Protein 4E2A (pdb70)

InterPro domains:
  IPR000182 GNAT domain [PF00583] (42-148)
  IPR000182 GNAT domain [PS51186] (4-173)
  IPR016181 Acyl-CoA N-acyltransferase [SSF55729] (1-166)
  IPR050276 MshD Mycothiol Acetyltransferase [PTHR43617] (4-153)

CATH classification: 3.40.630.30

Radius of gyration: 22.89 Å; Cα contacts (8 Å, |Δi|>4): 586; chains: 2; bounding box: 43×43×75 Å

Organism: Streptococcus mutans serotype c (strain ATCC 700610 / UA159) (NCBI:txid210007)

Sequence (341 aa):
QVEIRKVNQDELSLLQKIAIQTFRETFAFDNTAEQLQNFFDEAYTLSVLKLELDDKESETYFILMSGKAAGFLKVNWGSSQTEQVLEDAFEIQRLYILKAYQGLGLGKQLFEFALERAQISGLSWVWLGVWEKNVKAQLLYAKYGFEQFSKHSFFVGNKVDTDWLLKKSLSQVEIRKVNQDELSLLQKIAIQTFRETFAFDNTAEQLQNFFDEAYTLSVLKLELDDKESETYFILMSGKAAGFLKVNWGSSQTEQVLEDAFEIQRLYILKAYQGLGLGKQLFEFALERAQISGLSWVWLGVWEKNVKAQLLYAKYGFEQFSKHSFFVGNKVDTDWLLKKSL

Secondary structure (DSSP, 8-state):
-EEEEEPPGGGHHHHHHHHHHHHHHHHTTTS-HHHHHHHHHHHSSHHHHHHHHH-TTEEEEEEEETTEEEEEEEEEEGGGSSS--SSSEEEEEEEEE-GGGTTSSHHHHHHHHHHHHHHHHT-SEEEEEEETT-HHHHHHHHHTT-EEEEEEEEEETTEEEEEEEEEEE-/--EEEEEPPGGGHHHHHHHHHHHHHHHHTTTS-HHHHHHHHHHHSSHHHHHHHHH-TTEEEEEEEETTEEEEEEEEEEGGGSSS--SSSEEEEEEEEE-GGGTTSSHHHHHHHHHHHHHHHHT-SEEEEEEETT-HHHHHHHHHTT-EEEEEEEEEETTEEEEEEEEEEE-

Structure (mmCIF, N/CA/C/O backbone):
data_4E2A
#
_entry.id   4E2A
#
_cell.length_a   75.700
_cell.length_b   75.700
_cell.length_c   80.900
_cell.angle_alpha   90.00
_cell.angle_beta   90.00
_cell.angle_gamma   90.00
#
_symmetry.space_group_name_H-M   'P 41'
#
loop_
_entity.id
_entity.type
_entity.pdbx_description
1 polymer 'Putative acetyltransferase'
2 water water
#
loop_
_atom_site.group_PDB
_atom_site.id
_atom_site.type_symbol
_atom_site.label_atom_id
_atom_site.label_alt_id
_atom_site.label_comp_id
_atom_site.label_asym_id
_atom_site.label_entity_id
_atom_site.label_seq_id
_atom_site.pdbx_PDB_ins_code
_atom_site.Cartn_x
_atom_site.Cartn_y
_atom_site.Cartn_z
_atom_site.occupancy
_atom_site.B_iso_or_equiv
_atom_site.auth_seq_id
_atom_site.auth_comp_id
_atom_site.auth_asym_id
_atom_site.auth_atom_id
_atom_site.pdbx_PDB_model_num
ATOM 1 N N . GLN A 1 37 ? 45.465 23.940 21.127 1.00 53.37 3 GLN A N 1
ATOM 2 C CA . GLN A 1 37 ? 44.631 24.787 20.283 1.00 48.83 3 GLN A CA 1
ATOM 3 C C . GLN A 1 37 ? 44.417 24.177 18.893 1.00 48.18 3 GLN A C 1
ATOM 4 O O . GLN A 1 37 ? 43.725 24.750 18.043 1.00 39.02 3 GLN A O 1
ATOM 10 N N . VAL A 1 38 ? 45.009 23.008 18.677 1.00 37.34 4 VAL A N 1
ATOM 11 C CA . VAL A 1 38 ? 45.063 22.415 17.353 1.00 34.99 4 VAL A CA 1
ATOM 12 C C . VAL A 1 38 ? 44.098 21.248 17.196 1.00 37.68 4 VAL A C 1
ATOM 13 O O . VAL A 1 38 ? 44.001 20.388 18.066 1.00 34.87 4 VAL A O 1
ATOM 17 N N . GLU A 1 39 ? 43.374 21.233 16.084 1.00 33.50 5 GLU A N 1
ATOM 18 C CA . GLU A 1 39 ? 42.460 20.140 15.780 1.00 29.76 5 GLU A CA 1
ATOM 19 C C . GLU A 1 39 ? 42.668 19.654 14.350 1.00 29.61 5 GLU A C 1
ATOM 20 O O . GLU A 1 39 ? 42.981 20.443 13.462 1.00 29.30 5 GLU A O 1
ATOM 26 N N . ILE A 1 40 ? 42.507 18.357 14.138 1.00 23.69 6 ILE A N 1
ATOM 27 C CA . ILE A 1 40 ? 42.553 17.780 12.797 1.00 30.41 6 ILE A CA 1
ATOM 28 C C . ILE A 1 40 ? 41.282 16.986 12.606 1.00 26.40 6 ILE A C 1
ATOM 29 O O . ILE A 1 40 ? 40.979 16.114 13.410 1.00 27.08 6 ILE A O 1
ATOM 34 N N . ARG A 1 41 ? 40.543 17.283 11.540 1.00 27.39 7 ARG A N 1
ATOM 35 C CA . ARG A 1 41 ? 39.280 16.604 11.264 1.00 29.08 7 ARG A CA 1
ATOM 36 C C . ARG A 1 41 ? 38.906 16.719 9.783 1.00 27.31 7 ARG A C 1
ATOM 37 O O . ARG A 1 41 ? 39.444 17.556 9.056 1.00 26.56 7 ARG A O 1
ATOM 45 N N . LYS A 1 42 ? 37.953 15.902 9.356 1.00 19.43 8 LYS A N 1
ATOM 46 C CA . LYS A 1 42 ? 37.506 15.924 7.979 1.00 34.18 8 LYS A CA 1
ATOM 47 C C . LYS A 1 42 ? 36.857 17.265 7.668 1.00 27.16 8 LYS A C 1
ATOM 48 O O . LYS A 1 42 ? 36.296 17.908 8.549 1.00 28.31 8 LYS A O 1
ATOM 54 N N . VAL A 1 43 ? 36.959 17.674 6.409 1.00 24.05 9 VAL A N 1
ATOM 55 C CA . VAL A 1 43 ? 36.269 18.855 5.919 1.00 28.08 9 VAL A CA 1
ATOM 56 C C . VAL A 1 43 ? 34.773 18.592 5.952 1.00 31.07 9 VAL A C 1
ATOM 57 O O . VAL A 1 43 ? 34.302 17.558 5.488 1.00 26.78 9 VAL A O 1
ATOM 61 N N . ASN A 1 44 ? 34.031 19.529 6.518 1.00 36.05 10 ASN A N 1
ATOM 62 C CA . ASN A 1 44 ? 32.581 19.435 6.549 1.00 30.26 10 ASN A CA 1
ATOM 63 C C . ASN A 1 44 ? 31.992 19.681 5.164 1.00 34.90 10 ASN A C 1
ATOM 64 O O . ASN A 1 44 ? 32.574 20.421 4.347 1.00 27.21 10 ASN A O 1
ATOM 69 N N . GLN A 1 45 ? 30.830 19.084 4.903 1.00 32.95 11 GLN A N 1
ATOM 70 C CA . GLN A 1 45 ? 30.096 19.342 3.664 1.00 36.36 11 GLN A CA 1
ATOM 71 C C . GLN A 1 45 ? 29.883 20.844 3.445 1.00 42.46 11 GLN A C 1
ATOM 72 O O . GLN A 1 45 ? 30.016 21.338 2.327 1.00 42.76 11 GLN A O 1
ATOM 78 N N . ASP A 1 46 ? 29.580 21.571 4.516 1.00 33.59 12 ASP A N 1
ATOM 79 C CA . ASP A 1 46 ? 29.344 23.007 4.412 1.00 35.59 12 ASP A CA 1
ATOM 80 C C . ASP A 1 46 ? 30.621 23.875 4.408 1.00 33.11 12 ASP A C 1
ATOM 81 O O . ASP A 1 46 ? 30.551 25.109 4.511 1.00 34.79 12 ASP A O 1
ATOM 86 N N . GLU A 1 47 ? 31.781 23.242 4.274 1.00 27.96 13 GLU A N 1
ATOM 87 C CA . GLU A 1 47 ? 33.049 23.975 4.208 1.00 30.12 13 GLU A CA 1
ATOM 88 C C . GLU A 1 47 ? 33.701 23.896 2.817 1.00 23.16 13 GLU A C 1
ATOM 89 O O . GLU A 1 47 ? 34.883 24.219 2.644 1.00 21.32 13 GLU A O 1
ATOM 95 N N . LEU A 1 48 ? 32.931 23.461 1.827 1.00 21.95 14 LEU A N 1
ATOM 96 C CA . LEU A 1 48 ? 33.442 23.377 0.457 1.00 30.18 14 LEU A CA 1
ATOM 97 C C . LEU A 1 48 ? 34.102 24.684 -0.032 1.00 28.16 14 LEU A C 1
ATOM 98 O O . LEU A 1 48 ? 35.177 24.661 -0.635 1.00 24.38 14 LEU A O 1
ATOM 103 N N . SER A 1 49 ? 33.466 25.829 0.213 1.00 25.91 15 SER A N 1
ATOM 104 C CA . SER A 1 49 ? 34.027 27.104 -0.249 1.00 21.31 15 SER A CA 1
ATOM 105 C C . SER A 1 49 ? 35.297 27.458 0.501 1.00 24.49 15 SER A C 1
ATOM 106 O O . SER A 1 49 ? 36.255 27.995 -0.074 1.00 23.11 15 SER A O 1
ATOM 109 N N . LEU A 1 50 ? 35.286 27.171 1.798 1.00 24.66 16 LEU A N 1
ATOM 110 C CA . LEU A 1 50 ? 36.464 27.342 2.633 1.00 30.67 16 LEU A CA 1
ATOM 111 C C . LEU A 1 50 ? 37.642 26.487 2.083 1.00 18.26 16 LEU A C 1
ATOM 112 O O . LEU A 1 50 ? 38.750 26.989 1.841 1.00 25.02 16 LEU A O 1
ATOM 117 N N . LEU A 1 51 ? 37.386 25.210 1.841 1.00 24.60 17 LEU A N 1
ATOM 118 C CA . LEU A 1 51 ? 38.387 24.357 1.191 1.00 24.92 17 LEU A CA 1
ATOM 119 C C . LEU A 1 51 ? 38.940 24.942 -0.122 1.00 24.83 17 LEU A C 1
ATOM 120 O O . LEU A 1 51 ? 40.153 24.953 -0.347 1.00 19.30 17 LEU A O 1
ATOM 125 N N . GLN A 1 52 ? 38.060 25.429 -0.991 1.00 22.02 18 GLN A N 1
ATOM 126 C CA . GLN A 1 52 ? 38.524 25.999 -2.261 1.00 26.42 18 GLN A CA 1
ATOM 127 C C . GLN A 1 52 ? 39.478 27.147 -1.958 1.00 20.69 18 GLN A C 1
ATOM 128 O O . GLN A 1 52 ? 40.553 27.270 -2.557 1.00 25.93 18 GLN A O 1
ATOM 134 N N . LYS A 1 53 ? 39.092 27.978 -0.992 1.00 24.81 19 LYS A N 1
ATOM 135 C CA . LYS A 1 53 ? 39.865 29.169 -0.650 1.00 27.82 19 LYS A CA 1
ATOM 136 C C . LYS A 1 53 ? 41.290 28.831 -0.187 1.00 20.24 19 LYS A C 1
ATOM 137 O O . LYS A 1 53 ? 42.275 29.405 -0.675 1.00 20.76 19 LYS A O 1
ATOM 143 N N . ILE A 1 54 ? 41.397 27.889 0.741 1.00 23.52 20 ILE A N 1
ATOM 144 C CA . ILE A 1 54 ? 42.692 27.557 1.282 1.00 25.49 20 ILE A CA 1
ATOM 145 C C . ILE A 1 54 ? 43.509 26.804 0.233 1.00 24.64 20 ILE A C 1
ATOM 146 O O . ILE A 1 54 ? 44.697 27.054 0.097 1.00 22.20 20 ILE A O 1
ATOM 151 N N . ALA A 1 55 ? 42.873 25.910 -0.523 1.00 20.98 21 ALA A N 1
ATOM 152 C CA . ALA A 1 55 ? 43.570 25.234 -1.609 1.00 20.24 21 ALA A CA 1
ATOM 153 C C . ALA A 1 55 ? 44.147 26.260 -2.596 1.00 22.50 21 ALA A C 1
ATOM 154 O O . ALA A 1 55 ? 45.304 26.153 -3.007 1.00 19.86 21 ALA A O 1
ATOM 156 N N . ILE A 1 56 ? 43.366 27.275 -2.958 1.00 20.78 22 ILE A N 1
ATOM 157 C CA . ILE A 1 56 ? 43.886 28.260 -3.906 1.00 22.24 22 ILE A CA 1
ATOM 158 C C . ILE A 1 56 ? 44.997 29.093 -3.268 1.00 21.97 22 ILE A C 1
ATOM 159 O O . ILE A 1 56 ? 46.056 29.315 -3.861 1.00 18.88 22 ILE A O 1
ATOM 164 N N . GLN A 1 57 ? 44.775 29.531 -2.039 1.00 24.56 23 GLN A N 1
ATOM 165 C CA . GLN A 1 57 ? 45.761 30.383 -1.424 1.00 20.07 23 GLN A CA 1
ATOM 166 C C . GLN A 1 57 ? 47.122 29.696 -1.245 1.00 23.20 23 GLN A C 1
ATOM 167 O O . GLN A 1 57 ? 48.163 30.328 -1.485 1.00 18.69 23 GLN A O 1
ATOM 173 N N . THR A 1 58 ? 47.115 28.427 -0.826 1.00 19.73 24 THR A N 1
ATOM 174 C CA . THR A 1 58 ? 48.361 27.683 -0.627 1.00 21.34 24 THR A CA 1
ATOM 175 C C . THR A 1 58 ? 49.081 27.425 -1.958 1.00 20.92 24 THR A C 1
ATOM 176 O O . THR A 1 58 ? 50.308 27.403 -2.014 1.00 21.26 24 THR A O 1
ATOM 180 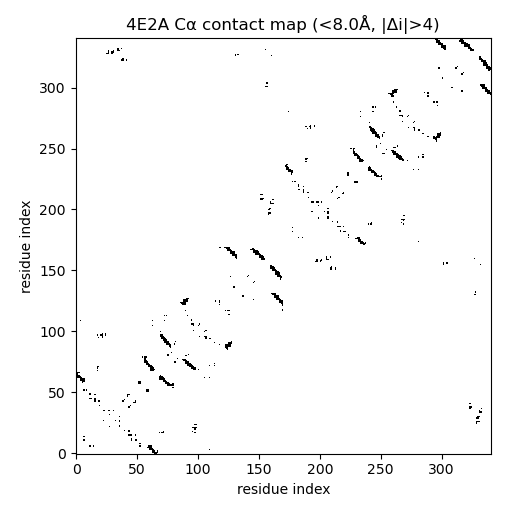N N . PHE A 1 59 ? 48.309 27.242 -3.028 1.00 18.92 25 PHE A N 1
ATOM 181 C CA . PHE A 1 59 ? 48.914 26.961 -4.321 1.00 27.58 25 PHE A CA 1
ATOM 182 C C . PHE A 1 59 ? 49.618 28.228 -4.816 1.00 19.79 25 PHE A C 1
ATOM 183 O O . PHE A 1 59 ? 50.742 28.180 -5.293 1.00 22.24 25 PHE A O 1
ATOM 191 N N . ARG A 1 60 ? 48.939 29.353 -4.643 1.00 24.55 26 ARG A N 1
ATOM 192 C CA . ARG A 1 60 ? 49.452 30.678 -4.967 1.00 27.29 26 ARG A CA 1
ATOM 193 C C . ARG A 1 60 ? 50.733 30.965 -4.168 1.00 34.10 26 ARG A C 1
ATOM 194 O O . ARG A 1 60 ? 51.763 31.359 -4.728 1.00 23.80 26 ARG A O 1
ATOM 202 N N . GLU A 1 61 ? 50.670 30.766 -2.855 1.00 25.48 27 GLU A N 1
ATOM 203 C CA . GLU A 1 61 ? 51.860 30.929 -2.008 1.00 28.22 27 GLU A CA 1
ATOM 204 C C . GLU A 1 61 ? 53.043 30.057 -2.435 1.00 35.00 27 GLU A C 1
ATOM 205 O O . GLU A 1 61 ? 54.201 30.487 -2.366 1.00 29.40 27 GLU A O 1
ATOM 211 N N . THR A 1 62 ? 52.755 28.833 -2.870 1.00 22.50 28 THR A N 1
ATOM 212 C CA . THR A 1 62 ? 53.819 27.880 -3.195 1.00 20.99 28 THR A CA 1
ATOM 213 C C . THR A 1 62 ? 54.408 28.149 -4.577 1.00 27.63 28 THR A C 1
ATOM 214 O O . THR A 1 62 ? 55.600 27.976 -4.794 1.00 23.43 28 THR A O 1
ATOM 218 N N . PHE A 1 63 ? 53.571 28.599 -5.504 1.00 23.08 29 PHE A N 1
ATOM 219 C CA . PHE A 1 63 ? 53.978 28.642 -6.905 1.00 33.91 29 PHE A CA 1
ATOM 220 C C . PHE A 1 63 ? 54.038 30.027 -7.568 1.00 34.03 29 PHE A C 1
ATOM 221 O O . PHE A 1 63 ? 54.576 30.149 -8.659 1.00 32.02 29 PHE A O 1
ATOM 229 N N . ALA A 1 64 ? 53.508 31.063 -6.917 1.00 34.70 30 ALA A N 1
ATOM 230 C CA . ALA A 1 64 ? 53.305 32.351 -7.591 1.00 31.32 30 ALA A CA 1
ATOM 231 C C . ALA A 1 64 ? 54.586 33.116 -7.931 1.00 40.52 30 ALA A C 1
ATOM 232 O O . ALA A 1 64 ? 54.604 33.914 -8.876 1.00 44.32 30 ALA A O 1
ATOM 234 N N . PHE A 1 65 ? 55.650 32.883 -7.170 1.00 30.80 31 PHE A N 1
ATOM 235 C CA . PHE A 1 65 ? 56.889 33.625 -7.379 1.00 41.34 31 PHE A CA 1
ATOM 236 C C . PHE A 1 65 ? 57.656 33.147 -8.601 1.00 44.86 31 PHE A C 1
ATOM 237 O O . PHE A 1 65 ? 58.470 33.891 -9.152 1.00 46.27 31 PHE A O 1
ATOM 245 N N . ASP A 1 66 ? 57.380 31.921 -9.038 1.00 33.08 32 ASP A N 1
ATOM 246 C CA . ASP A 1 66 ? 58.123 31.332 -10.151 1.00 36.76 32 ASP A CA 1
ATOM 247 C C . ASP A 1 66 ? 57.244 31.091 -11.394 1.00 31.31 32 ASP A C 1
ATOM 248 O O . ASP A 1 66 ? 57.706 30.551 -12.403 1.00 37.55 32 ASP A O 1
ATOM 253 N N . ASN A 1 67 ? 55.983 31.496 -11.323 1.00 28.33 33 ASN A N 1
ATOM 254 C CA . ASN A 1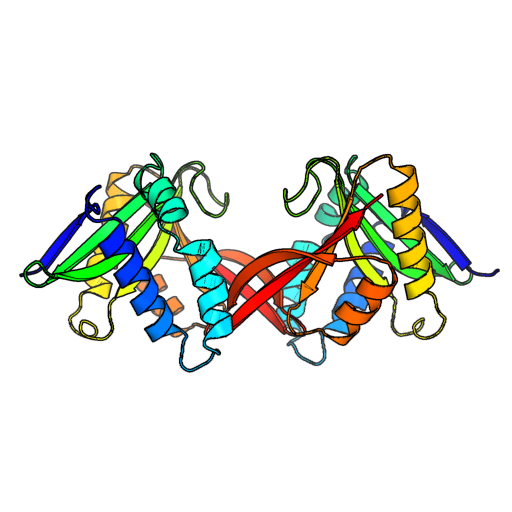 67 ? 55.056 31.307 -12.433 1.00 31.83 33 ASN A CA 1
ATOM 255 C C . ASN A 1 67 ? 54.186 32.551 -12.574 1.00 30.67 33 ASN A C 1
ATOM 256 O O . ASN A 1 67 ? 54.105 33.342 -11.646 1.00 32.63 33 ASN A O 1
ATOM 261 N N . THR A 1 68 ? 53.541 32.725 -13.730 1.00 30.11 34 THR A N 1
ATOM 262 C CA . THR A 1 68 ? 52.681 33.885 -13.963 1.00 32.77 34 THR A CA 1
ATOM 263 C C . THR A 1 68 ? 51.294 33.626 -13.394 1.00 36.84 34 THR A C 1
ATOM 264 O O . THR A 1 68 ? 50.942 32.485 -13.094 1.00 25.17 34 THR A O 1
ATOM 268 N N . ALA A 1 69 ? 50.501 34.682 -13.260 1.00 36.61 35 ALA A N 1
ATOM 269 C CA . ALA A 1 69 ? 49.179 34.554 -12.656 1.00 35.91 35 ALA A CA 1
ATOM 270 C C . ALA A 1 69 ? 48.286 33.682 -13.523 1.00 36.34 35 ALA A C 1
ATOM 271 O O . ALA A 1 69 ? 47.467 32.914 -13.016 1.00 28.81 35 ALA A O 1
ATOM 273 N N . GLU A 1 70 ? 48.458 33.811 -14.838 1.00 30.43 36 GLU A N 1
ATOM 274 C CA . GLU A 1 70 ? 47.678 33.056 -15.809 1.00 33.78 36 GLU A CA 1
ATOM 275 C C . GLU A 1 70 ? 47.979 31.565 -15.708 1.00 33.74 36 GLU A C 1
ATOM 276 O O . GLU A 1 70 ? 47.062 30.759 -15.763 1.00 27.45 36 GLU A O 1
ATOM 282 N N . GLN A 1 71 ? 49.258 31.200 -15.573 1.00 25.60 37 GLN A N 1
ATOM 283 C CA . GLN A 1 71 ? 49.635 29.793 -15.404 1.00 27.09 37 GLN A CA 1
ATOM 284 C C . GLN A 1 71 ? 48.995 29.200 -14.149 1.00 35.74 37 GLN A C 1
ATOM 285 O O . GLN A 1 71 ? 48.526 28.069 -14.161 1.00 31.83 37 GLN A O 1
ATOM 291 N N . LEU A 1 72 ? 49.010 29.950 -13.051 1.00 28.19 38 LEU A N 1
ATOM 292 C CA . LEU A 1 72 ? 48.393 29.448 -11.839 1.00 30.96 38 LEU A CA 1
ATOM 293 C C . LEU A 1 72 ? 46.888 29.300 -12.045 1.00 36.67 38 LEU A C 1
ATOM 294 O O . LEU A 1 72 ? 46.306 28.273 -11.668 1.00 33.83 38 LEU A O 1
ATOM 299 N N . GLN A 1 73 ? 46.266 30.319 -12.648 1.00 33.78 39 GLN A N 1
ATOM 300 C CA . GLN A 1 73 ? 44.821 30.303 -12.897 1.00 31.53 39 GLN A CA 1
ATOM 301 C C . GLN A 1 73 ? 44.384 29.094 -13.738 1.00 32.40 39 GLN A C 1
ATOM 302 O O . GLN A 1 73 ? 43.340 28.488 -13.468 1.00 34.73 39 GLN A O 1
ATOM 308 N N . ASN A 1 74 ? 45.176 28.734 -14.746 1.00 28.59 40 ASN A N 1
ATOM 309 C CA . ASN A 1 74 ? 44.924 27.499 -15.489 1.00 31.80 40 ASN A CA 1
ATOM 310 C C . ASN A 1 74 ? 44.744 26.299 -14.565 1.00 36.74 40 ASN A C 1
ATOM 311 O O . ASN A 1 74 ? 43.862 25.471 -14.776 1.00 34.67 40 ASN A O 1
ATOM 316 N N . PHE A 1 75 ? 45.595 26.186 -13.550 1.00 33.99 41 PHE A N 1
ATOM 317 C CA . PHE A 1 75 ? 45.487 25.072 -12.609 1.00 28.33 41 PHE A CA 1
ATOM 318 C C . PHE A 1 75 ? 44.239 25.192 -11.734 1.00 30.37 41 PHE A C 1
ATOM 319 O O . PHE A 1 75 ? 43.496 24.210 -11.579 1.00 31.97 41 PHE A O 1
ATOM 327 N N . PHE A 1 76 ? 43.994 26.377 -11.174 1.00 29.84 42 PHE A N 1
ATOM 328 C CA . PHE A 1 76 ? 42.765 26.598 -10.389 1.00 30.80 42 PHE A CA 1
ATOM 329 C C . PHE A 1 76 ? 41.521 26.237 -11.194 1.00 34.55 42 PHE A C 1
ATOM 330 O O . PHE A 1 76 ? 40.605 25.562 -10.695 1.00 32.40 42 PHE A O 1
ATOM 338 N N . ASP A 1 77 ? 41.489 26.705 -12.439 1.00 29.03 43 ASP A N 1
ATOM 339 C CA . ASP A 1 77 ? 40.322 26.525 -13.296 1.00 34.87 43 ASP A CA 1
ATOM 340 C C . ASP A 1 77 ? 40.042 25.050 -13.538 1.00 33.93 43 ASP A C 1
ATOM 341 O O . ASP A 1 77 ? 38.923 24.683 -13.896 1.00 34.28 43 ASP A O 1
ATOM 346 N N . GLU A 1 78 ? 41.054 24.205 -13.351 1.00 29.35 44 GLU A N 1
ATOM 347 C CA . GLU A 1 78 ? 40.916 22.784 -13.647 1.00 33.59 44 GLU A CA 1
ATOM 348 C C . GLU A 1 78 ? 40.774 21.940 -12.389 1.00 29.14 44 GLU A C 1
ATOM 349 O O . GLU A 1 78 ? 39.946 21.032 -12.335 1.00 28.32 44 GLU A O 1
ATOM 355 N N . ALA A 1 79 ? 41.595 22.230 -11.388 1.00 24.12 45 ALA A N 1
ATOM 356 C CA . ALA A 1 79 ? 41.668 21.381 -10.189 1.00 32.17 45 ALA A CA 1
ATOM 357 C C . ALA A 1 79 ? 40.857 21.865 -8.989 1.00 21.47 45 ALA A C 1
ATOM 358 O O . ALA A 1 79 ? 40.504 21.073 -8.134 1.00 25.07 45 ALA A O 1
ATOM 360 N N . TYR A 1 80 ? 40.601 23.158 -8.897 1.00 20.98 46 TYR A N 1
ATOM 361 C CA . TYR A 1 80 ? 40.044 23.702 -7.660 1.00 21.85 46 TYR A CA 1
ATOM 362 C C . TYR A 1 80 ? 38.724 24.448 -7.840 1.00 24.37 46 TYR A C 1
ATOM 363 O O . TYR A 1 80 ? 38.435 25.396 -7.102 1.00 28.08 46 TYR A O 1
ATOM 372 N N . THR A 1 81 ? 37.920 24.035 -8.819 1.00 23.03 47 THR A N 1
ATOM 373 C CA . THR A 1 81 ? 36.535 24.540 -8.925 1.00 17.85 47 THR A CA 1
ATOM 374 C C . THR A 1 81 ? 35.712 23.852 -7.846 1.00 20.99 47 THR A C 1
ATOM 375 O O . THR A 1 81 ? 36.110 22.788 -7.337 1.00 23.85 47 THR A O 1
ATOM 379 N N . LEU A 1 82 ? 34.586 24.453 -7.472 1.00 21.88 48 LEU A N 1
ATOM 380 C CA . LEU A 1 82 ? 33.731 23.872 -6.439 1.00 25.22 48 LEU A CA 1
ATOM 381 C C . LEU A 1 82 ? 33.212 22.495 -6.835 1.00 28.36 48 LEU A C 1
ATOM 382 O O . LEU A 1 82 ? 33.003 21.647 -5.978 1.00 23.31 48 LEU A O 1
ATOM 387 N N . SER A 1 83 ? 32.988 22.275 -8.129 1.00 22.12 49 SER A N 1
ATOM 388 C CA . SER A 1 83 ? 32.426 20.998 -8.582 1.00 23.93 49 SER A CA 1
ATOM 389 C C . SER A 1 83 ? 33.424 19.834 -8.484 1.00 20.50 49 SER A C 1
ATOM 390 O O . SER A 1 83 ? 33.050 18.720 -8.109 1.00 26.31 49 SER A O 1
ATOM 393 N N . VAL A 1 84 ? 34.681 20.089 -8.834 1.00 19.64 50 VAL A N 1
ATOM 394 C CA . VAL A 1 84 ? 35.727 19.069 -8.713 1.00 18.87 50 VAL A CA 1
ATOM 395 C C . VAL A 1 84 ? 36.025 18.763 -7.240 1.00 21.88 50 VAL A C 1
ATOM 396 O O . VAL A 1 84 ? 36.120 17.608 -6.834 1.00 23.74 50 VAL A O 1
ATOM 400 N N . LEU A 1 85 ? 36.150 19.806 -6.437 1.00 22.31 51 LEU A N 1
ATOM 401 C CA . LEU A 1 85 ? 36.321 19.615 -4.998 1.00 20.29 51 LEU A CA 1
ATOM 402 C C . LEU A 1 85 ? 35.108 18.909 -4.367 1.00 28.32 51 LEU A C 1
ATOM 403 O O . LEU A 1 85 ? 35.253 18.111 -3.428 1.00 22.62 51 LEU A O 1
ATOM 408 N N . LYS A 1 86 ? 33.907 19.204 -4.871 1.00 27.91 52 LYS A N 1
ATOM 409 C CA . LYS A 1 86 ? 32.719 18.498 -4.385 1.00 26.67 52 LYS A CA 1
ATOM 410 C C . LYS A 1 86 ? 32.806 16.983 -4.601 1.00 23.33 52 LYS A C 1
ATOM 411 O O . LYS A 1 86 ? 32.523 16.202 -3.679 1.00 23.26 52 LYS A O 1
ATOM 417 N N . LEU A 1 87 ? 33.175 16.563 -5.816 1.00 22.42 53 LEU A N 1
ATOM 418 C CA . LEU A 1 87 ? 33.368 15.141 -6.126 1.00 21.00 53 LEU A CA 1
ATOM 419 C C . LEU A 1 87 ? 34.423 14.502 -5.226 1.00 27.23 53 LEU A C 1
ATOM 420 O O . LEU A 1 87 ? 34.292 13.349 -4.818 1.00 26.74 53 LEU A O 1
ATOM 425 N N . GLU A 1 88 ? 35.472 15.259 -4.930 1.00 21.65 54 GLU A N 1
ATOM 426 C CA . GLU A 1 88 ? 36.508 14.787 -4.028 1.00 28.74 54 GLU A CA 1
ATOM 427 C C . GLU A 1 88 ? 35.955 14.610 -2.611 1.00 27.10 54 GLU A C 1
ATOM 428 O O . GLU A 1 88 ? 36.267 13.633 -1.952 1.00 24.06 54 GLU A O 1
ATOM 434 N N . LEU A 1 89 ? 35.108 15.533 -2.154 1.00 23.65 55 LEU A N 1
ATOM 435 C CA . LEU A 1 89 ? 34.551 15.424 -0.806 1.00 31.46 55 LEU A CA 1
ATOM 436 C C . LEU A 1 89 ? 33.571 14.264 -0.691 1.00 33.18 55 LEU A C 1
ATOM 437 O O . LEU A 1 89 ? 33.400 13.691 0.390 1.00 32.44 55 LEU A O 1
ATOM 442 N N . ASP A 1 90 ? 32.928 13.922 -1.806 1.00 29.57 56 ASP A N 1
ATOM 443 C CA . ASP A 1 90 ? 31.936 12.849 -1.811 1.00 32.57 56 ASP A CA 1
ATOM 444 C C . ASP A 1 90 ? 32.525 11.479 -2.156 1.00 35.16 56 ASP A C 1
ATOM 445 O O . ASP A 1 90 ? 31.852 10.459 -2.026 1.00 37.35 56 ASP A O 1
ATOM 450 N N . ASP A 1 91 ? 33.782 11.469 -2.587 1.00 32.28 57 ASP A N 1
ATOM 451 C CA . ASP A 1 91 ? 34.484 10.239 -2.969 1.00 29.59 57 ASP A CA 1
ATOM 452 C C . ASP A 1 91 ? 34.674 9.292 -1.762 1.00 35.22 57 ASP A C 1
ATOM 453 O O . ASP A 1 91 ? 35.271 9.661 -0.755 1.00 28.04 57 ASP A O 1
ATOM 458 N N . LYS A 1 92 ? 34.175 8.067 -1.873 1.00 26.36 58 LYS A N 1
ATOM 459 C CA . LYS A 1 92 ? 34.241 7.117 -0.762 1.00 38.28 58 LYS A CA 1
ATOM 460 C C . LYS A 1 92 ? 35.643 6.556 -0.515 1.00 28.71 58 LYS A C 1
ATOM 461 O O . LYS A 1 92 ? 35.919 6.023 0.551 1.00 39.98 58 LYS A O 1
ATOM 467 N N . GLU A 1 93 ? 36.520 6.659 -1.508 1.00 21.86 59 GLU A N 1
ATOM 468 C CA . GLU A 1 93 ? 37.860 6.091 -1.385 1.00 28.68 59 GLU A CA 1
ATOM 469 C C . GLU A 1 93 ? 38.918 7.173 -1.235 1.00 27.34 59 GLU A C 1
ATOM 470 O O . GLU A 1 93 ? 40.069 7.003 -1.658 1.00 30.46 59 GLU A O 1
ATOM 476 N N . SER A 1 94 ? 38.513 8.308 -0.671 1.00 26.04 60 SER A N 1
ATOM 477 C CA . SER A 1 94 ? 39.436 9.414 -0.417 1.00 31.50 60 SER A CA 1
ATOM 478 C C . SER A 1 94 ? 38.988 10.196 0.813 1.00 28.09 60 SER A C 1
ATOM 479 O O . SER A 1 94 ? 37.802 10.241 1.132 1.00 31.11 60 SER A O 1
ATOM 482 N N . GLU A 1 95 ? 39.928 10.809 1.517 1.00 25.45 61 GLU A N 1
ATOM 483 C CA . GLU A 1 95 ? 39.520 11.748 2.551 1.00 24.27 61 GLU A CA 1
ATOM 484 C C . GLU A 1 95 ? 40.293 13.038 2.483 1.00 26.99 61 GLU A C 1
ATOM 485 O O . GLU A 1 95 ? 41.475 13.045 2.138 1.00 22.00 61 GLU A O 1
ATOM 491 N N . THR A 1 96 ? 39.605 14.138 2.770 1.00 20.69 62 THR A N 1
ATOM 492 C CA . THR A 1 96 ? 40.271 15.423 2.885 1.00 24.20 62 THR A CA 1
ATOM 493 C C . THR A 1 96 ? 40.091 15.977 4.307 1.00 20.46 62 THR A C 1
ATOM 494 O O . THR A 1 96 ? 38.972 16.027 4.835 1.00 21.11 62 THR A O 1
ATOM 498 N N . TYR A 1 97 ? 41.201 16.409 4.893 1.00 22.49 63 TYR A N 1
ATOM 499 C CA . TYR A 1 97 ? 41.214 16.927 6.265 1.00 24.29 63 TYR A CA 1
ATOM 500 C C . TYR A 1 97 ? 41.688 18.372 6.315 1.00 26.39 63 TYR A C 1
ATOM 501 O O . TYR A 1 97 ? 42.522 18.785 5.499 1.00 24.04 63 TYR A O 1
ATOM 510 N N . PHE A 1 98 ? 41.162 19.127 7.286 1.00 22.59 64 PHE A N 1
ATOM 511 C CA . PHE A 1 98 ? 41.729 20.401 7.696 1.00 22.22 64 PHE A CA 1
ATOM 512 C C . PHE A 1 98 ? 42.559 20.154 8.950 1.00 27.06 64 PHE A C 1
ATOM 513 O O . PHE A 1 98 ? 42.228 19.282 9.772 1.00 23.03 64 PHE A O 1
ATOM 521 N N . ILE A 1 99 ? 43.636 20.914 9.093 1.00 17.72 65 ILE A N 1
ATOM 522 C CA . ILE A 1 99 ? 44.226 21.110 10.415 1.00 22.73 65 ILE A CA 1
ATOM 523 C C . ILE A 1 99 ? 43.900 22.528 10.820 1.00 26.49 65 ILE A C 1
ATOM 524 O O . ILE A 1 99 ? 44.061 23.468 10.030 1.00 24.33 65 ILE A O 1
ATOM 529 N N . LEU A 1 100 ? 43.406 22.672 12.041 1.00 27.47 66 LEU A N 1
ATOM 530 C CA . LEU A 1 100 ? 42.877 23.947 12.501 1.00 24.52 66 LEU A CA 1
ATOM 531 C C . LEU A 1 100 ? 43.618 24.453 13.719 1.00 30.65 66 LEU A C 1
ATOM 532 O O . LEU A 1 100 ? 43.988 23.689 14.615 1.00 32.66 66 LEU A O 1
ATOM 537 N N . MET A 1 101 ? 43.918 25.709 13.995 1.00 29.61 67 MET A N 1
ATOM 538 C CA . MET A 1 101 ? 44.476 26.616 14.975 1.00 35.59 67 MET A CA 1
ATOM 539 C C . MET A 1 101 ? 43.384 27.578 15.421 1.00 33.62 67 MET A C 1
ATOM 540 O O . MET A 1 101 ? 42.892 28.382 14.625 1.00 28.52 67 MET A O 1
ATOM 545 N N . SER A 1 102 ? 42.991 27.206 16.637 1.00 40.10 68 SER A N 1
ATOM 546 C CA . SER A 1 102 ? 41.975 28.030 17.284 1.00 41.39 68 SER A CA 1
ATOM 547 C C . SER A 1 102 ? 40.718 28.182 16.422 1.00 40.96 68 SER A C 1
ATOM 548 O O . SER A 1 102 ? 40.103 29.251 16.381 1.00 40.77 68 SER A O 1
ATOM 551 N N . GLY A 1 103 ? 40.334 27.109 15.743 1.00 37.16 69 GLY A N 1
ATOM 552 C CA . GLY A 1 103 ? 39.109 27.105 14.957 1.00 35.20 69 GLY A CA 1
ATOM 553 C C . GLY A 1 103 ? 39.254 27.646 13.544 1.00 38.58 69 GLY A C 1
ATOM 554 O O . GLY A 1 103 ? 38.299 27.602 12.759 1.00 39.69 69 GLY A O 1
ATOM 555 N N . LYS A 1 104 ? 40.443 28.148 13.215 1.00 37.31 70 LYS A N 1
ATOM 556 C CA . LYS A 1 104 ? 40.741 28.622 11.857 1.00 41.48 70 LYS A CA 1
ATOM 557 C C . LYS A 1 104 ? 41.524 27.591 11.031 1.00 34.68 70 LYS A C 1
ATOM 558 O O . LYS A 1 104 ? 42.549 27.056 11.479 1.00 29.27 70 LYS A O 1
ATOM 564 N N . ALA A 1 105 ? 41.056 27.321 9.817 1.00 30.58 71 ALA A N 1
ATOM 565 C CA . ALA A 1 105 ? 41.772 26.404 8.930 1.00 31.24 71 ALA A CA 1
ATOM 566 C C . ALA A 1 105 ? 43.185 26.907 8.612 1.00 28.79 71 ALA A C 1
ATOM 567 O O . ALA A 1 105 ? 43.351 27.994 8.053 1.00 25.62 71 ALA A O 1
ATOM 569 N N . ALA A 1 106 ? 44.189 26.101 8.952 1.00 22.35 72 ALA A N 1
ATOM 570 C CA . ALA A 1 106 ? 45.593 26.456 8.731 1.00 24.75 72 ALA A CA 1
ATOM 571 C C . ALA A 1 106 ? 46.257 25.637 7.606 1.00 21.13 72 ALA A C 1
ATOM 572 O O . ALA A 1 106 ? 47.327 25.997 7.122 1.00 24.03 72 ALA A O 1
ATOM 574 N N . GLY A 1 107 ? 45.626 24.539 7.200 1.00 22.31 73 GLY A N 1
ATOM 575 C CA . GLY A 1 107 ? 46.168 23.712 6.136 1.00 19.24 73 GLY A CA 1
ATOM 576 C C . GLY A 1 107 ? 45.267 22.529 5.839 1.00 18.91 73 GLY A C 1
ATOM 577 O O . GLY A 1 107 ? 44.219 22.361 6.463 1.00 22.60 73 GLY A O 1
ATOM 578 N N . PHE A 1 108 ? 45.667 21.707 4.877 1.00 21.28 74 PHE A N 1
ATOM 579 C CA . PHE A 1 108 ? 44.819 20.593 4.467 1.00 17.48 74 PHE A CA 1
ATOM 580 C C . PHE A 1 108 ? 45.614 19.399 3.941 1.00 15.47 74 PHE A C 1
ATOM 581 O O . PHE A 1 108 ? 46.792 19.519 3.546 1.00 19.25 74 PHE A O 1
ATOM 589 N N . LEU A 1 109 ? 44.940 18.249 3.922 1.00 20.11 75 LEU A N 1
ATOM 590 C CA . LEU A 1 109 ? 45.564 16.961 3.697 1.00 19.64 75 LEU A CA 1
ATOM 591 C C . LEU A 1 109 ? 44.617 16.137 2.826 1.00 22.78 75 LEU A C 1
ATOM 592 O O . LEU A 1 109 ? 43.447 16.007 3.163 1.00 19.63 75 LEU A O 1
ATOM 597 N N . LYS A 1 110 ? 45.089 15.618 1.689 1.00 14.89 76 LYS A N 1
ATOM 598 C CA . LYS A 1 110 ? 44.228 14.673 0.953 1.00 21.86 76 LYS A CA 1
ATOM 599 C C . LYS A 1 110 ? 44.862 13.304 0.858 1.00 18.33 76 LYS A C 1
ATOM 600 O O . LYS A 1 110 ? 46.032 13.180 0.469 1.00 21.30 76 LYS A O 1
ATOM 606 N N . VAL A 1 111 ? 44.100 12.275 1.233 1.00 16.92 77 VAL A N 1
ATOM 607 C CA . VAL A 1 111 ? 44.589 10.880 1.156 1.00 17.52 77 VAL A CA 1
ATOM 608 C C . VAL A 1 111 ? 43.680 9.998 0.282 1.00 24.78 77 VAL A C 1
ATOM 609 O O . VAL A 1 111 ? 42.483 10.227 0.220 1.00 19.73 77 VAL A O 1
ATOM 613 N N . ASN A 1 112 ? 44.258 9.005 -0.396 1.00 21.80 78 ASN A N 1
ATOM 614 C CA . ASN A 1 112 ? 43.502 8.159 -1.312 1.00 23.79 78 ASN A CA 1
ATOM 615 C C . ASN A 1 112 ? 43.780 6.671 -1.102 1.00 24.32 78 ASN A C 1
ATOM 616 O O . ASN A 1 112 ? 44.873 6.286 -0.672 1.00 24.25 78 ASN A O 1
ATOM 621 N N . TRP A 1 113 ? 42.795 5.842 -1.442 1.00 19.94 79 TRP A N 1
ATOM 622 C CA . TRP A 1 113 ? 43.005 4.405 -1.548 1.00 24.76 79 TRP A CA 1
ATOM 623 C C . TRP A 1 113 ? 42.046 3.823 -2.603 1.00 32.10 79 TRP A C 1
ATOM 624 O O . TRP A 1 113 ? 41.231 4.556 -3.165 1.00 28.63 79 TRP A O 1
ATOM 635 N N . GLY A 1 114 ? 42.145 2.523 -2.880 1.00 30.90 80 GLY A N 1
ATOM 636 C CA . GLY A 1 114 ? 41.306 1.905 -3.904 1.00 25.57 80 GLY A CA 1
ATOM 637 C C . GLY A 1 114 ? 41.519 2.536 -5.270 1.00 34.14 80 GLY A C 1
ATOM 638 O O . GLY A 1 114 ? 42.657 2.831 -5.659 1.00 34.58 80 GLY A O 1
ATOM 639 N N . SER A 1 115 ? 40.428 2.745 -6.009 1.00 34.33 81 SER A N 1
ATOM 640 C CA . SER A 1 115 ? 40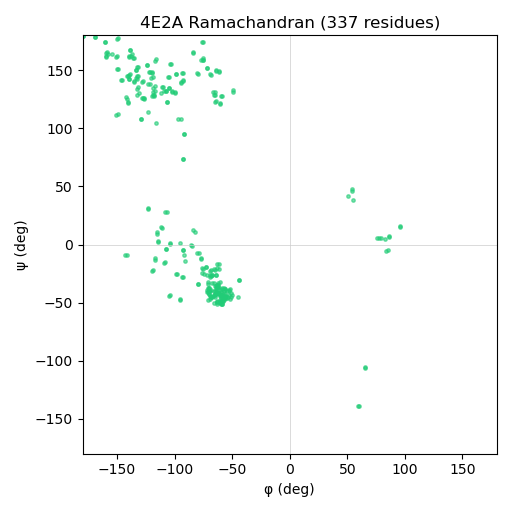.517 3.291 -7.368 1.00 32.74 81 SER A CA 1
ATOM 641 C C . SER A 1 115 ? 40.764 4.798 -7.373 1.00 36.64 81 SER A C 1
ATOM 642 O O . SER A 1 115 ? 41.089 5.385 -8.409 1.00 34.16 81 SER A O 1
ATOM 645 N N . SER A 1 116 ? 40.629 5.429 -6.212 1.00 34.51 82 SER A N 1
ATOM 646 C CA . SER A 1 116 ? 40.823 6.875 -6.127 1.00 32.26 82 SER A CA 1
ATOM 647 C C . SER A 1 116 ? 42.298 7.286 -6.062 1.00 33.65 82 SER A C 1
ATOM 648 O O . SER A 1 116 ? 42.623 8.477 -6.113 1.00 33.47 82 SER A O 1
ATOM 651 N N . GLN A 1 117 ? 43.202 6.319 -5.947 1.00 33.01 83 GLN A N 1
ATOM 652 C CA . GLN A 1 117 ? 44.611 6.675 -5.985 1.00 33.04 83 GLN A CA 1
ATOM 653 C C . GLN A 1 117 ? 44.919 7.305 -7.345 1.00 39.61 83 GLN A C 1
ATOM 654 O O . GLN A 1 117 ? 44.290 6.983 -8.363 1.00 34.81 83 GLN A O 1
ATOM 660 N N . THR A 1 118 ? 45.876 8.218 -7.363 1.00 28.23 84 THR A N 1
ATOM 661 C CA . THR A 1 118 ? 46.218 8.905 -8.604 1.00 40.96 84 THR A CA 1
ATOM 662 C C . THR A 1 118 ? 46.859 7.954 -9.612 1.00 46.30 84 THR A C 1
ATOM 663 O O . THR A 1 118 ? 46.792 8.183 -10.817 1.00 59.15 84 THR A O 1
ATOM 667 N N . GLU A 1 119 ? 47.482 6.894 -9.106 1.00 48.18 85 GLU A N 1
ATOM 668 C CA . GLU A 1 119 ? 48.134 5.887 -9.940 1.00 48.05 85 GLU A CA 1
ATOM 669 C C . GLU A 1 119 ? 48.004 4.531 -9.280 1.00 45.20 85 GLU A C 1
ATOM 670 O O . GLU A 1 119 ? 48.080 4.428 -8.057 1.00 37.08 85 GLU A O 1
ATOM 676 N N . GLN A 1 120 ? 47.788 3.492 -10.083 1.00 43.26 86 GLN A N 1
ATOM 677 C CA . GLN A 1 120 ? 47.773 2.131 -9.556 1.00 41.97 86 GLN A CA 1
ATOM 678 C C . GLN A 1 120 ? 49.177 1.551 -9.653 1.00 54.10 86 GLN A C 1
ATOM 679 O O . GLN A 1 120 ? 49.569 1.036 -10.704 1.00 47.02 86 GLN A O 1
ATOM 685 N N . VAL A 1 121 ? 49.937 1.657 -8.563 1.00 45.89 87 VAL A N 1
ATOM 686 C CA . VAL A 1 121 ? 51.327 1.208 -8.558 1.00 38.52 87 VAL A CA 1
ATOM 687 C C . VAL A 1 121 ? 51.610 0.091 -7.540 1.00 48.41 87 VAL A C 1
ATOM 688 O O . VAL A 1 121 ? 52.573 -0.659 -7.686 1.00 48.56 87 VAL A O 1
ATOM 692 N N . LEU A 1 122 ? 50.763 -0.027 -6.524 1.00 37.58 88 LEU A N 1
ATOM 693 C CA . LEU A 1 122 ? 50.925 -1.062 -5.513 1.00 36.34 88 LEU A CA 1
ATOM 694 C C . LEU A 1 122 ? 49.592 -1.703 -5.202 1.00 43.77 88 LEU A C 1
ATOM 695 O O . LEU A 1 122 ? 48.542 -1.123 -5.454 1.00 45.01 88 LEU A O 1
ATOM 700 N N . GLU A 1 123 ? 49.632 -2.894 -4.626 1.00 43.61 89 GLU A N 1
ATOM 701 C CA . GLU A 1 123 ? 48.412 -3.529 -4.176 1.00 46.94 89 GLU A CA 1
ATOM 702 C C . GLU A 1 123 ? 48.169 -3.200 -2.701 1.00 45.60 89 GLU A C 1
ATOM 703 O O . GLU A 1 123 ? 49.114 -3.049 -1.923 1.00 31.47 89 GLU A O 1
ATOM 709 N N . ASP A 1 124 ? 46.900 -3.105 -2.309 1.00 33.96 90 ASP A N 1
ATOM 710 C CA . ASP A 1 124 ? 46.577 -2.881 -0.904 1.00 35.62 90 ASP A CA 1
ATOM 711 C C . ASP A 1 124 ? 47.299 -1.660 -0.368 1.00 30.58 90 ASP A C 1
ATOM 712 O O . ASP A 1 124 ? 47.900 -1.722 0.721 1.00 28.42 90 ASP A O 1
ATOM 717 N N . ALA A 1 125 ? 47.231 -0.565 -1.130 1.00 28.58 91 ALA A N 1
ATOM 718 C CA . ALA A 1 125 ? 48.009 0.646 -0.850 1.00 27.42 91 ALA A CA 1
ATOM 719 C C . ALA A 1 125 ? 47.148 1.882 -0.538 1.00 27.71 91 ALA A C 1
ATOM 720 O O . ALA A 1 125 ? 45.977 1.951 -0.922 1.00 27.14 91 ALA A O 1
ATOM 722 N N . PHE A 1 126 ? 47.773 2.841 0.153 1.00 22.94 92 PHE A N 1
ATOM 723 C CA . PHE A 1 126 ? 47.175 4.086 0.644 1.00 23.37 92 PHE A CA 1
ATOM 724 C C . PHE A 1 126 ? 48.117 5.240 0.219 1.00 23.42 92 PHE A C 1
ATOM 725 O O . PHE A 1 126 ? 49.319 5.177 0.460 1.00 26.19 92 PHE A O 1
ATOM 733 N N . GLU A 1 127 ? 47.569 6.286 -0.391 1.00 19.58 93 GLU A N 1
ATOM 734 C CA . GLU A 1 127 ? 48.370 7.351 -0.999 1.00 23.98 93 GLU A CA 1
ATOM 735 C C . GLU A 1 127 ? 48.213 8.658 -0.234 1.00 22.76 93 GLU A C 1
ATOM 736 O O . GLU A 1 127 ? 47.104 9.062 0.048 1.00 21.10 93 GLU A O 1
ATOM 742 N N . ILE A 1 128 ? 49.321 9.303 0.113 1.00 24.00 94 ILE A N 1
ATOM 743 C CA . ILE A 1 128 ? 49.255 10.677 0.612 1.00 25.31 94 ILE A CA 1
ATOM 744 C C . ILE A 1 128 ? 49.484 11.603 -0.588 1.00 27.93 94 ILE A C 1
ATOM 745 O O . ILE A 1 128 ? 50.588 11.651 -1.138 1.00 24.57 94 ILE A O 1
ATOM 750 N N . GLN A 1 129 ? 48.419 12.278 -1.027 1.00 22.99 95 GLN A N 1
ATOM 751 C CA . GLN A 1 129 ? 48.423 13.016 -2.300 1.00 21.61 95 GLN A CA 1
ATOM 752 C C . GLN A 1 129 ? 48.745 14.508 -2.141 1.00 26.95 95 GLN A C 1
ATOM 753 O O . GLN A 1 129 ? 49.544 15.058 -2.904 1.00 26.11 95 GLN A O 1
ATOM 759 N N . ARG A 1 130 ? 48.100 15.160 -1.172 1.00 21.33 96 ARG A N 1
ATOM 760 C CA . ARG A 1 130 ? 48.244 16.594 -0.962 1.00 20.82 96 ARG A CA 1
ATOM 761 C C . ARG A 1 130 ? 48.482 16.955 0.501 1.00 26.86 96 ARG A C 1
ATOM 762 O O . ARG A 1 130 ? 47.770 16.479 1.398 1.00 16.53 96 ARG A O 1
ATOM 770 N N . LEU A 1 131 ? 49.456 17.826 0.745 1.00 22.37 97 LEU A N 1
ATOM 771 C CA . LEU A 1 131 ? 49.613 18.389 2.088 1.00 17.02 97 LEU A CA 1
ATOM 772 C C . LEU A 1 131 ? 50.183 19.805 1.987 1.00 18.46 97 LEU A C 1
ATOM 773 O O . LEU A 1 131 ? 51.331 19.979 1.573 1.00 21.79 97 LEU A O 1
ATOM 778 N N . TYR A 1 132 ? 49.367 20.805 2.355 1.00 22.18 98 TYR A N 1
ATOM 779 C CA . TYR A 1 132 ? 49.736 22.208 2.329 1.00 20.25 98 TYR A CA 1
ATOM 780 C C . TYR A 1 132 ? 49.462 22.884 3.674 1.00 20.87 98 TYR A C 1
ATOM 781 O O . TYR A 1 132 ? 48.437 22.633 4.303 1.00 19.68 98 TYR A O 1
ATOM 790 N N . ILE A 1 133 ? 50.379 23.746 4.096 1.00 24.69 99 ILE A N 1
ATOM 791 C CA . ILE A 1 133 ? 50.154 24.615 5.263 1.00 21.01 99 ILE A CA 1
ATOM 792 C C . ILE A 1 133 ? 50.214 26.060 4.792 1.00 20.75 99 ILE A C 1
ATOM 793 O O . ILE A 1 133 ? 51.174 26.455 4.112 1.00 22.84 99 ILE A O 1
ATOM 798 N N . LEU A 1 134 ? 49.190 26.841 5.123 1.00 22.08 100 LEU A N 1
ATOM 799 C CA . LEU A 1 134 ? 49.238 28.298 4.918 1.00 24.52 100 LEU A CA 1
ATOM 800 C C . LEU A 1 134 ? 50.528 28.944 5.466 1.00 30.48 100 LEU A C 1
ATOM 801 O O . LEU A 1 134 ? 50.946 28.680 6.606 1.00 23.59 100 LEU A O 1
ATOM 806 N N . LYS A 1 135 ? 51.160 29.768 4.663 1.00 27.07 101 LYS A N 1
ATOM 807 C CA . LYS A 1 135 ? 52.330 30.507 5.097 1.00 23.74 101 LYS A CA 1
ATOM 808 C C . LYS A 1 135 ? 52.190 31.140 6.457 1.00 23.02 101 LYS A C 1
ATOM 809 O O . LYS A 1 135 ? 53.072 31.096 7.239 1.00 26.66 101 LYS A O 1
ATOM 815 N N . ALA A 1 136 ? 51.065 31.772 6.712 1.00 26.39 102 ALA A N 1
ATOM 816 C CA . ALA A 1 136 ? 50.889 32.475 7.982 1.00 27.57 102 ALA A CA 1
ATOM 817 C C . ALA A 1 136 ? 50.970 31.510 9.154 1.00 28.00 102 ALA A C 1
ATOM 818 O O . ALA A 1 136 ? 51.140 31.949 10.291 1.00 24.63 102 ALA A O 1
ATOM 820 N N . TYR A 1 137 ? 50.838 30.208 8.885 1.00 28.00 103 TYR A N 1
ATOM 821 C CA . TYR A 1 137 ? 50.870 29.196 9.950 1.00 27.99 103 TYR A CA 1
ATOM 822 C C . TYR A 1 137 ? 52.053 28.223 9.880 1.00 23.36 103 TYR A C 1
ATOM 823 O O . TYR A 1 137 ? 52.062 27.221 10.601 1.00 25.22 103 TYR A O 1
ATOM 832 N N . GLN A 1 138 ? 53.021 28.489 9.006 1.00 22.53 104 GLN A N 1
ATOM 833 C CA . GLN A 1 138 ? 54.213 27.632 8.912 1.00 28.83 104 GLN A CA 1
ATOM 834 C C . GLN A 1 138 ? 55.193 27.848 10.070 1.00 28.85 104 GLN A C 1
ATOM 835 O O . GLN A 1 138 ? 55.142 28.872 10.759 1.00 25.75 104 GLN A O 1
ATOM 841 N N . GLY A 1 139 ? 56.075 26.876 10.294 1.00 28.46 105 GLY A N 1
ATOM 842 C CA . GLY A 1 139 ? 57.078 26.980 11.347 1.00 27.09 105 GLY A CA 1
ATOM 843 C C . GLY A 1 139 ? 56.558 26.668 12.743 1.00 23.70 105 GLY A C 1
ATOM 844 O O . GLY A 1 139 ? 57.282 26.781 13.726 1.00 33.94 105 GLY A O 1
ATOM 845 N N . LEU A 1 140 ? 55.305 26.236 12.826 1.00 23.39 106 LEU A N 1
ATOM 846 C CA . LEU A 1 140 ? 54.661 25.969 14.110 1.00 29.69 106 LEU A CA 1
ATOM 847 C C . LEU A 1 140 ? 54.581 24.465 14.380 1.00 36.62 106 LEU A C 1
ATOM 848 O O . LEU A 1 140 ? 54.044 24.027 15.405 1.00 32.32 106 LEU A O 1
ATOM 853 N N . GLY A 1 141 ? 55.104 23.675 13.448 1.00 29.76 107 GLY A N 1
ATOM 854 C CA . GLY A 1 141 ? 55.030 22.226 13.568 1.00 29.05 107 GLY A CA 1
ATOM 855 C C . GLY A 1 141 ? 53.753 21.610 13.020 1.00 31.17 107 GLY A C 1
ATOM 856 O O . GLY A 1 141 ? 53.523 20.402 13.170 1.00 28.03 107 GLY A O 1
ATOM 857 N N . LEU A 1 142 ? 52.909 22.411 12.374 1.00 24.10 108 LEU A N 1
ATOM 858 C CA . LEU A 1 142 ? 51.626 21.862 11.933 1.00 27.34 108 LEU A CA 1
ATOM 859 C C . LEU A 1 142 ? 51.784 20.871 10.778 1.00 25.82 108 LEU A C 1
ATOM 860 O O . LEU A 1 142 ? 51.029 19.905 10.686 1.00 20.85 108 LEU A O 1
ATOM 865 N N . GLY A 1 143 ? 52.755 21.110 9.902 1.00 23.78 109 GLY A N 1
ATOM 866 C CA . GLY A 1 143 ? 53.006 20.196 8.784 1.00 26.29 109 GLY A CA 1
ATOM 867 C C . GLY A 1 143 ? 53.379 18.785 9.255 1.00 24.13 109 GLY A C 1
ATOM 868 O O . GLY A 1 143 ? 52.836 17.776 8.797 1.00 25.30 109 GLY A O 1
ATOM 869 N N . LYS A 1 144 ? 54.328 18.726 10.176 1.00 26.12 110 LYS A N 1
ATOM 870 C CA . LYS A 1 144 ? 54.758 17.469 10.752 1.00 28.56 110 LYS A CA 1
ATOM 871 C C . LYS A 1 144 ? 53.573 16.773 11.404 1.00 25.18 110 LYS A C 1
ATOM 872 O O . LYS A 1 144 ? 53.367 15.570 11.226 1.00 21.85 110 LYS A O 1
ATOM 878 N N . GLN A 1 145 ? 52.777 17.533 12.141 1.00 25.19 111 GLN A N 1
ATOM 879 C CA . GLN A 1 145 ? 51.647 16.948 12.858 1.00 26.22 111 GLN A CA 1
ATOM 880 C C . GLN A 1 145 ? 50.627 16.372 11.876 1.00 29.35 111 GLN A C 1
ATOM 881 O O . GLN A 1 145 ? 50.084 15.299 12.095 1.00 22.06 111 GLN A O 1
ATOM 887 N N . LEU A 1 146 ? 50.369 17.088 10.791 1.00 20.92 112 LEU A N 1
ATOM 888 C CA . LEU A 1 146 ? 49.423 16.592 9.789 1.00 21.28 112 LEU A CA 1
ATOM 889 C C . LEU A 1 146 ? 49.988 15.376 9.019 1.00 17.12 112 LEU A C 1
ATOM 890 O O . LEU A 1 146 ? 49.250 14.455 8.722 1.00 21.29 112 LEU A O 1
ATOM 895 N N . PHE A 1 147 ? 51.287 15.375 8.716 1.00 19.66 113 PHE A N 1
ATOM 896 C CA . PHE A 1 147 ? 51.919 14.221 8.070 1.00 23.10 113 PHE A CA 1
ATOM 897 C C . PHE A 1 147 ? 51.892 13.000 8.990 1.00 26.21 113 PHE A C 1
ATOM 898 O O . PHE A 1 147 ? 51.583 11.896 8.551 1.00 21.41 113 PHE A O 1
ATOM 906 N N . GLU A 1 148 ? 52.195 13.200 10.271 1.00 20.84 114 GLU A N 1
ATOM 907 C CA . GLU A 1 148 ? 52.096 12.111 11.238 1.00 23.84 114 GLU A CA 1
ATOM 908 C C . GLU A 1 148 ? 50.659 11.579 11.413 1.00 28.52 114 GLU A C 1
ATOM 909 O O . GLU A 1 148 ? 50.448 10.374 11.587 1.00 26.10 114 GLU A O 1
ATOM 915 N N . PHE A 1 149 ? 49.674 12.469 11.330 1.00 24.85 115 PHE A N 1
ATOM 916 C CA . PHE A 1 149 ? 48.275 12.050 11.339 1.00 27.85 115 PHE A CA 1
ATOM 917 C C . PHE A 1 149 ? 47.982 11.190 10.103 1.00 28.46 115 PHE A C 1
ATOM 918 O O . PHE A 1 149 ? 47.264 10.185 10.182 1.00 24.08 115 PHE A O 1
ATOM 926 N N . ALA A 1 150 ? 48.519 11.598 8.957 1.00 23.76 116 ALA A N 1
ATOM 927 C CA . ALA A 1 150 ? 48.313 10.830 7.729 1.00 20.48 116 ALA A CA 1
ATOM 928 C C . ALA A 1 150 ? 48.863 9.406 7.841 1.00 24.63 116 ALA A C 1
ATOM 929 O O . ALA A 1 150 ? 48.221 8.460 7.374 1.00 20.30 116 ALA A O 1
ATOM 931 N N . LEU A 1 151 ? 50.050 9.260 8.430 1.00 22.85 117 LEU A N 1
ATOM 932 C CA . LEU A 1 151 ? 50.668 7.938 8.640 1.00 25.54 117 LEU A CA 1
ATOM 933 C C . LEU A 1 151 ? 49.856 7.055 9.592 1.00 30.31 117 LEU A C 1
ATOM 934 O O . LEU A 1 151 ? 49.780 5.831 9.416 1.00 24.29 117 LEU A O 1
ATOM 939 N N . GLU A 1 152 ? 49.271 7.671 10.616 1.00 30.46 118 GLU A N 1
ATOM 940 C CA . GLU A 1 152 ? 48.420 6.925 11.539 1.00 37.37 118 GLU A CA 1
ATOM 941 C C . GLU A 1 152 ? 47.089 6.493 10.889 1.00 34.81 118 GLU A C 1
ATOM 942 O O . GLU A 1 152 ? 46.629 5.366 11.086 1.00 32.00 118 GLU A O 1
ATOM 948 N N . ARG A 1 153 ? 46.483 7.368 10.090 1.00 26.87 119 ARG A N 1
ATOM 949 C CA . ARG A 1 153 ? 45.333 6.949 9.292 1.00 29.23 119 ARG A CA 1
ATOM 950 C C . ARG A 1 153 ? 45.676 5.737 8.426 1.00 28.08 119 ARG A C 1
ATOM 951 O O . ARG A 1 153 ? 44.898 4.785 8.323 1.00 24.37 119 ARG A O 1
ATOM 959 N N . ALA A 1 154 ? 46.843 5.779 7.800 1.00 26.05 120 ALA A N 1
ATOM 960 C CA . ALA A 1 154 ? 47.300 4.668 6.952 1.00 28.96 120 ALA A CA 1
ATOM 961 C C . ALA A 1 154 ? 47.397 3.376 7.755 1.00 27.35 120 ALA A C 1
ATOM 962 O O . ALA A 1 154 ? 46.969 2.317 7.298 1.00 29.33 120 ALA A O 1
ATOM 964 N N . GLN A 1 155 ? 47.988 3.472 8.942 1.00 24.71 121 GLN A N 1
ATOM 965 C CA . GLN A 1 155 ? 48.120 2.328 9.836 1.00 28.38 121 GLN A CA 1
ATOM 966 C C . GLN A 1 155 ? 46.743 1.743 10.169 1.00 33.96 121 GLN A C 1
ATOM 967 O O . GLN A 1 155 ? 46.514 0.540 10.048 1.00 35.60 121 GLN A O 1
ATOM 973 N N . ILE A 1 156 ? 45.818 2.611 10.556 1.00 36.01 122 ILE A N 1
ATOM 974 C CA . ILE A 1 156 ? 44.463 2.202 10.911 1.00 36.07 122 ILE A CA 1
ATOM 975 C C . ILE A 1 156 ? 43.669 1.602 9.725 1.00 37.84 122 ILE A C 1
ATOM 976 O O . ILE A 1 156 ? 42.709 0.858 9.922 1.00 29.65 122 ILE A O 1
ATOM 981 N N . SER A 1 157 ? 44.080 1.919 8.499 1.00 32.44 123 SER A N 1
ATOM 982 C CA . SER A 1 157 ? 43.363 1.479 7.304 1.00 35.07 123 SER A CA 1
ATOM 983 C C . SER A 1 157 ? 43.464 -0.029 7.095 1.00 33.09 123 SER A C 1
ATOM 984 O O . SER A 1 157 ? 42.647 -0.636 6.394 1.00 27.90 123 SER A O 1
ATOM 987 N N . GLY A 1 158 ? 44.492 -0.627 7.683 1.00 34.54 124 GLY A N 1
ATOM 988 C CA . GLY A 1 158 ? 44.719 -2.050 7.538 1.00 37.86 124 GLY A CA 1
ATOM 989 C C . GLY A 1 158 ? 45.301 -2.429 6.189 1.00 34.54 124 GLY A C 1
ATOM 990 O O . GLY A 1 158 ? 45.441 -3.606 5.886 1.00 30.53 124 GLY A O 1
ATOM 991 N N . LEU A 1 159 ? 45.631 -1.436 5.367 1.00 36.05 125 LEU A N 1
ATOM 992 C CA . LEU A 1 159 ? 46.282 -1.708 4.089 1.00 29.74 125 LEU A CA 1
ATOM 993 C C . LEU A 1 159 ? 47.757 -2.073 4.317 1.00 32.69 125 LEU A C 1
ATOM 994 O O . LEU A 1 159 ? 48.242 -2.028 5.448 1.00 23.77 125 LEU A O 1
ATOM 999 N N . SER A 1 160 ? 48.455 -2.456 3.251 1.00 24.41 126 SER A N 1
ATOM 1000 C CA . SER A 1 160 ? 49.829 -2.941 3.386 1.00 32.35 126 SER A CA 1
ATOM 1001 C C . SER A 1 160 ? 50.901 -1.868 3.199 1.00 28.61 126 SER A C 1
ATOM 1002 O O . SER A 1 160 ? 51.972 -1.967 3.782 1.00 26.94 126 SER A O 1
ATOM 1005 N N . TRP A 1 161 ? 50.596 -0.839 2.411 1.00 23.58 127 TRP A N 1
ATOM 1006 C CA . TRP A 1 161 ? 51.578 0.190 2.077 1.00 29.07 127 TRP A CA 1
ATOM 1007 C C . TRP A 1 161 ? 50.971 1.610 2.099 1.00 19.81 127 TRP A C 1
ATOM 1008 O O . TRP A 1 161 ? 49.795 1.813 1.799 1.00 29.71 127 TRP A O 1
ATOM 1019 N N . VAL A 1 162 ? 51.790 2.570 2.484 1.00 21.87 128 VAL A N 1
ATOM 1020 C CA . VAL A 1 162 ? 51.483 3.975 2.269 1.00 24.25 128 VAL A CA 1
ATOM 1021 C C . VAL A 1 162 ? 52.603 4.494 1.367 1.00 20.81 128 VAL A C 1
ATOM 1022 O O . VAL A 1 162 ? 53.771 4.150 1.555 1.00 25.60 128 VAL A O 1
ATOM 1026 N N . TRP A 1 163 ? 52.237 5.251 0.339 1.00 21.25 129 TRP A N 1
ATOM 1027 C CA . TRP A 1 163 ? 53.202 5.768 -0.619 1.00 20.73 129 TRP A CA 1
ATOM 1028 C C . TRP A 1 163 ? 52.953 7.234 -0.988 1.00 24.73 129 TRP A C 1
ATOM 1029 O O . TRP A 1 163 ? 51.880 7.782 -0.752 1.00 24.89 129 TRP A O 1
ATOM 1040 N N . LEU A 1 164 ? 53.964 7.855 -1.583 1.00 23.18 130 LEU A N 1
ATOM 1041 C CA . LEU A 1 164 ? 53.864 9.218 -2.051 1.00 25.43 130 LEU A CA 1
ATOM 1042 C C . LEU A 1 164 ? 54.929 9.431 -3.130 1.00 28.10 130 LEU A C 1
ATOM 1043 O O . LEU A 1 164 ? 55.844 8.620 -3.281 1.00 26.46 130 LEU A O 1
ATOM 1048 N N . GLY A 1 165 ? 54.774 10.496 -3.903 1.00 30.13 131 GLY A N 1
ATOM 1049 C CA . GLY A 1 165 ? 55.711 10.822 -4.957 1.00 26.68 131 GLY A CA 1
ATOM 1050 C C . GLY A 1 165 ? 56.559 11.997 -4.546 1.00 30.22 131 GLY A C 1
ATOM 1051 O O . GLY A 1 165 ? 56.078 12.902 -3.871 1.00 31.80 131 GLY A O 1
ATOM 1052 N N . VAL A 1 166 ? 57.823 11.981 -4.949 1.00 34.35 132 VAL A N 1
ATOM 1053 C CA . VAL A 1 166 ? 58.718 13.093 -4.682 1.00 35.78 132 VAL A CA 1
ATOM 1054 C C . VAL A 1 166 ? 59.590 13.356 -5.912 1.00 34.45 132 VAL A C 1
ATOM 1055 O O . VAL A 1 166 ? 60.010 12.428 -6.598 1.00 32.75 132 VAL A O 1
ATOM 1059 N N . TRP A 1 167 ? 59.841 14.629 -6.183 1.00 30.83 133 TRP A N 1
ATOM 1060 C CA . TRP A 1 167 ? 60.670 15.048 -7.307 1.00 36.26 133 TRP A CA 1
ATOM 1061 C C . TRP A 1 167 ? 62.116 14.576 -7.120 1.00 38.12 133 TRP A C 1
ATOM 1062 O O . TRP A 1 167 ? 62.718 14.806 -6.068 1.00 32.43 133 TRP A O 1
ATOM 1073 N N . GLU A 1 168 ? 62.662 13.918 -8.142 1.00 30.83 134 GLU A N 1
ATOM 1074 C CA . GLU A 1 168 ? 64.047 13.466 -8.114 1.00 40.89 134 GLU A CA 1
ATOM 1075 C C . GLU A 1 168 ? 65.021 14.509 -7.566 1.00 32.91 134 GLU A C 1
ATOM 1076 O O . GLU A 1 168 ? 66.031 14.149 -6.971 1.00 42.08 134 GLU A O 1
ATOM 1082 N N . LYS A 1 169 ? 64.722 15.791 -7.762 1.00 39.93 135 LYS A N 1
ATOM 1083 C CA . LYS A 1 169 ? 65.647 16.859 -7.361 1.00 41.29 135 LYS A CA 1
ATOM 1084 C C . LYS A 1 169 ? 65.403 17.412 -5.968 1.00 39.03 135 LYS A C 1
ATOM 1085 O O . LYS A 1 169 ? 66.159 18.267 -5.510 1.00 40.59 135 LYS A O 1
ATOM 1091 N N . ASN A 1 170 ? 64.348 16.955 -5.297 1.00 35.65 136 ASN A N 1
ATOM 1092 C CA . ASN A 1 170 ? 64.051 17.474 -3.959 1.00 35.86 136 ASN A CA 1
ATOM 1093 C C . ASN A 1 170 ? 64.668 16.629 -2.845 1.00 43.42 136 ASN A C 1
ATOM 1094 O O . ASN A 1 170 ? 63.967 15.905 -2.132 1.00 31.64 136 ASN A O 1
ATOM 1099 N N . VAL A 1 171 ? 65.983 16.753 -2.696 1.00 40.76 137 VAL A N 1
ATOM 1100 C CA . VAL A 1 171 ? 66.742 15.917 -1.787 1.00 37.02 137 VAL A CA 1
ATOM 1101 C C . VAL A 1 171 ? 66.334 16.117 -0.342 1.00 37.80 137 VAL A C 1
ATOM 1102 O O . VAL A 1 171 ? 66.346 15.168 0.449 1.00 40.64 137 VAL A O 1
ATOM 1106 N N . LYS A 1 172 ? 65.974 17.340 0.016 1.00 29.24 138 LYS A N 1
ATOM 1107 C CA . LYS A 1 172 ? 65.640 17.609 1.407 1.00 43.81 138 LYS A CA 1
ATOM 1108 C C . LYS A 1 172 ? 64.419 16.775 1.788 1.00 46.90 138 LYS A C 1
ATOM 1109 O O . LYS A 1 172 ? 64.420 16.077 2.809 1.00 42.67 138 LYS A O 1
ATOM 1115 N N . ALA A 1 173 ? 63.389 16.840 0.945 1.00 43.01 139 ALA A N 1
ATOM 1116 C CA . ALA A 1 173 ? 62.174 16.063 1.163 1.00 42.53 139 ALA A CA 1
ATOM 1117 C C . ALA A 1 173 ? 62.482 14.568 1.183 1.00 36.10 139 ALA A C 1
ATOM 1118 O O . ALA A 1 173 ? 61.944 13.829 2.014 1.00 32.55 139 ALA A O 1
ATOM 1120 N N . GLN A 1 174 ? 63.351 14.129 0.296 1.00 32.92 140 GLN A N 1
ATOM 1121 C CA . GLN A 1 174 ? 63.715 12.735 0.245 1.00 37.88 140 GLN A CA 1
ATOM 1122 C C . GLN A 1 174 ? 64.247 12.265 1.573 1.00 35.38 140 GLN A C 1
ATOM 1123 O O . GLN A 1 174 ? 63.873 11.242 2.054 1.00 28.57 140 GLN A O 1
ATOM 1129 N N . LEU A 1 175 ? 65.110 13.071 2.146 1.00 32.23 141 LEU A N 1
ATOM 1130 C CA . LEU A 1 175 ? 65.778 12.776 3.384 1.00 36.65 141 LEU A CA 1
ATOM 1131 C C . LEU A 1 175 ? 64.807 12.679 4.535 1.00 36.40 141 LEU A C 1
ATOM 1132 O O . LEU A 1 175 ? 64.899 11.833 5.366 1.00 38.67 141 LEU A O 1
ATOM 1137 N N . LEU A 1 176 ? 63.852 13.567 4.528 1.00 33.27 142 LEU A N 1
ATOM 1138 C CA . LEU A 1 176 ? 62.858 13.644 5.543 1.00 33.96 142 LEU A CA 1
ATOM 1139 C C . LEU A 1 176 ? 61.983 12.386 5.498 1.00 41.85 142 LEU A C 1
ATOM 1140 O O . LEU A 1 176 ? 61.801 11.745 6.493 1.00 28.03 142 LEU A O 1
ATOM 1145 N N . TYR A 1 177 ? 61.491 12.059 4.305 1.00 32.27 143 TYR A N 1
ATOM 1146 C CA . TYR A 1 177 ? 60.680 10.862 4.089 1.00 26.10 143 TYR A CA 1
ATOM 1147 C C . TYR A 1 177 ? 61.411 9.586 4.508 1.00 31.52 143 TYR A C 1
ATOM 1148 O O . TYR A 1 177 ? 60.808 8.660 5.055 1.00 28.48 143 TYR A O 1
ATOM 1157 N N . ALA A 1 178 ? 62.715 9.543 4.263 1.00 26.88 144 ALA A N 1
ATOM 1158 C CA . ALA A 1 178 ? 63.493 8.363 4.604 1.00 41.68 144 ALA A CA 1
ATOM 1159 C C . ALA A 1 178 ? 63.496 8.144 6.129 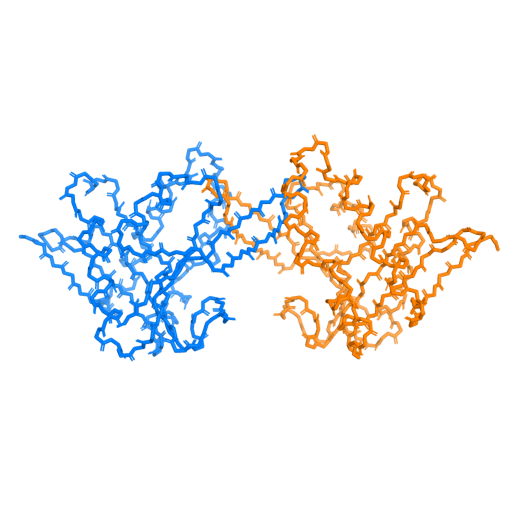1.00 43.20 144 ALA A C 1
ATOM 1160 O O . ALA A 1 178 ? 63.611 7.014 6.609 1.00 35.77 144 ALA A O 1
ATOM 1162 N N . LYS A 1 179 ? 63.317 9.218 6.890 1.00 32.35 145 LYS A N 1
ATOM 1163 C CA . LYS A 1 179 ? 63.396 9.093 8.346 1.00 41.72 145 LYS A CA 1
ATOM 1164 C C . LYS A 1 179 ? 62.145 8.447 8.913 1.00 38.59 145 LYS A C 1
ATOM 1165 O O . LYS A 1 179 ? 62.173 7.841 10.000 1.00 34.33 145 LYS A O 1
ATOM 1171 N N . TYR A 1 180 ? 61.047 8.577 8.175 1.00 26.64 146 TYR A N 1
ATOM 1172 C CA . TYR A 1 180 ? 59.803 7.913 8.549 1.00 30.52 146 TYR A CA 1
ATOM 1173 C C . TYR A 1 180 ? 59.751 6.483 8.031 1.00 28.24 146 TYR A C 1
ATOM 1174 O O . TYR A 1 180 ? 58.780 5.770 8.264 1.00 37.81 146 TYR A O 1
ATOM 1183 N N . GLY A 1 181 ? 60.788 6.063 7.317 1.00 29.69 147 GLY A N 1
ATOM 1184 C CA . GLY A 1 181 ? 60.827 4.706 6.792 1.00 32.69 147 GLY A CA 1
ATOM 1185 C C . GLY A 1 181 ? 60.351 4.509 5.354 1.00 37.29 147 GLY A C 1
ATOM 1186 O O . GLY A 1 181 ? 60.067 3.379 4.951 1.00 33.59 147 GLY A O 1
ATOM 1187 N N . PHE A 1 182 ? 60.242 5.589 4.577 1.00 25.80 148 PHE A N 1
ATOM 1188 C CA . PHE A 1 182 ? 59.878 5.460 3.162 1.00 25.55 148 PHE A CA 1
ATOM 1189 C C . PHE A 1 182 ? 61.112 5.055 2.338 1.00 37.52 148 PHE A C 1
ATOM 1190 O O . PHE A 1 182 ? 62.237 5.450 2.651 1.00 28.56 148 PHE A O 1
ATOM 1198 N N . GLU A 1 183 ? 60.887 4.277 1.285 1.00 26.45 149 GLU A N 1
ATOM 1199 C CA . GLU A 1 183 ? 61.957 3.794 0.406 1.00 31.41 149 GLU A CA 1
ATOM 1200 C C . GLU A 1 183 ? 61.487 3.834 -1.042 1.00 29.69 149 GLU A C 1
ATOM 1201 O O . GLU A 1 183 ? 60.313 3.593 -1.329 1.00 28.93 149 GLU A O 1
ATOM 1207 N N . GLN A 1 184 ? 62.397 4.129 -1.961 1.00 32.08 150 GLN A N 1
ATOM 1208 C CA . GLN A 1 184 ? 62.026 4.201 -3.364 1.00 34.60 150 GLN A CA 1
ATOM 1209 C C . GLN A 1 184 ? 61.673 2.816 -3.874 1.00 35.64 150 GLN A C 1
ATOM 1210 O O . GLN A 1 184 ? 62.246 1.819 -3.430 1.00 40.59 150 GLN A O 1
ATOM 1216 N N . PHE A 1 185 ? 60.718 2.740 -4.792 1.00 35.49 151 PHE A N 1
ATOM 1217 C CA . PHE A 1 185 ? 60.376 1.450 -5.381 1.00 37.39 151 PHE A CA 1
ATOM 1218 C C . PHE A 1 185 ? 60.075 1.586 -6.864 1.00 43.30 151 PHE A C 1
ATOM 1219 O O . PHE A 1 185 ? 59.926 0.587 -7.588 1.00 42.40 151 PHE A O 1
ATOM 1227 N N . SER A 1 186 ? 59.993 2.827 -7.323 1.00 32.08 152 SER A N 1
ATOM 1228 C CA . SER A 1 186 ? 59.691 3.063 -8.723 1.00 36.74 152 SER A CA 1
ATOM 1229 C C . SER A 1 186 ? 59.893 4.510 -9.116 1.00 33.18 152 SER A C 1
ATOM 1230 O O . SER A 1 186 ? 60.255 5.356 -8.297 1.00 42.95 152 SER A O 1
ATOM 1233 N N . LYS A 1 187 ? 59.665 4.799 -10.385 1.00 32.81 153 LYS A N 1
ATOM 1234 C CA . LYS A 1 187 ? 59.850 6.152 -10.872 1.00 30.81 153 LYS A CA 1
ATOM 1235 C C . LYS A 1 187 ? 59.093 6.356 -12.153 1.00 43.65 153 LYS A C 1
ATOM 1236 O O . LYS A 1 187 ? 58.713 5.397 -12.833 1.00 41.22 153 LYS A O 1
ATOM 1242 N N . HIS A 1 188 ? 58.871 7.618 -12.475 1.00 34.84 154 HIS A N 1
ATOM 1243 C CA . HIS A 1 188 ? 58.152 7.952 -13.677 1.00 37.77 154 HIS A CA 1
ATOM 1244 C C . HIS A 1 188 ? 58.808 9.161 -14.302 1.00 39.56 154 HIS A C 1
ATOM 1245 O O . HIS A 1 188 ? 58.938 10.218 -13.664 1.00 38.23 154 HIS A O 1
ATOM 1252 N N . SER A 1 189 ? 59.241 9.005 -15.545 1.00 36.54 155 SER A N 1
ATOM 1253 C CA . SER A 1 189 ? 59.809 10.128 -16.273 1.00 38.39 155 SER A CA 1
ATOM 1254 C C . SER A 1 189 ? 58.810 10.650 -17.296 1.00 44.13 155 SER A C 1
ATOM 1255 O O . SER A 1 189 ? 57.905 9.934 -17.741 1.00 39.78 155 SER A O 1
ATOM 1258 N N . PHE A 1 190 ? 58.971 11.918 -17.644 1.00 47.41 156 PHE A N 1
ATOM 1259 C CA . PHE A 1 190 ? 58.086 12.598 -18.578 1.00 45.48 156 PHE A CA 1
ATOM 1260 C C . PHE A 1 190 ? 58.843 13.815 -19.089 1.00 42.24 156 PHE A C 1
ATOM 1261 O O . PHE A 1 190 ? 59.940 14.105 -18.613 1.00 49.06 156 PHE A O 1
ATOM 1269 N N . PHE A 1 191 ? 58.277 14.528 -20.056 1.00 36.56 157 PHE A N 1
ATOM 1270 C CA . PHE A 1 191 ? 58.924 15.743 -20.526 1.00 37.27 157 PHE A CA 1
ATOM 1271 C C . PHE A 1 191 ? 57.973 16.927 -20.654 1.00 42.25 157 PHE A C 1
ATOM 1272 O O . PHE A 1 191 ? 56.777 16.752 -20.902 1.00 42.65 157 PHE A O 1
ATOM 1280 N N . VAL A 1 192 ? 58.530 18.124 -20.459 1.00 40.00 158 VAL A N 1
ATOM 1281 C CA . VAL A 1 192 ? 57.844 19.392 -20.677 1.00 46.59 158 VAL A CA 1
ATOM 1282 C C . VAL A 1 192 ? 58.709 20.288 -21.557 1.00 50.12 158 VAL A C 1
ATOM 1283 O O . VAL A 1 192 ? 59.739 20.806 -21.106 1.00 42.32 158 VAL A O 1
ATOM 1287 N N . GLY A 1 193 ? 58.287 20.475 -22.807 1.00 45.64 159 GLY A N 1
ATOM 1288 C CA . GLY A 1 193 ? 59.060 21.238 -23.769 1.00 43.11 159 GLY A CA 1
ATOM 1289 C C . GLY A 1 193 ? 60.386 20.571 -24.106 1.00 40.17 159 GLY A C 1
ATOM 1290 O O . GLY A 1 193 ? 60.425 19.578 -24.818 1.00 45.17 159 GLY A O 1
ATOM 1291 N N . ASN A 1 194 ? 61.477 21.120 -23.591 1.00 44.12 160 ASN A N 1
ATOM 1292 C CA . ASN A 1 194 ? 62.807 20.587 -23.869 1.00 47.04 160 ASN A CA 1
ATOM 1293 C C . ASN A 1 194 ? 63.402 19.871 -22.669 1.00 45.28 160 ASN A C 1
ATOM 1294 O O . ASN A 1 194 ? 64.499 19.310 -22.759 1.00 38.75 160 ASN A O 1
ATOM 1299 N N . LYS A 1 195 ? 62.672 19.906 -21.554 1.00 37.45 161 LYS A N 1
ATOM 1300 C CA . LYS A 1 195 ? 63.148 19.397 -20.263 1.00 42.60 161 LYS A CA 1
ATOM 1301 C C . LYS A 1 195 ? 62.494 18.071 -19.851 1.00 40.98 161 LYS A C 1
ATOM 1302 O O . LYS A 1 195 ? 61.266 17.967 -19.760 1.00 41.65 161 LYS A O 1
ATOM 1308 N N . VAL A 1 196 ? 63.326 17.059 -19.619 1.00 31.36 162 VAL A N 1
ATOM 1309 C CA . VAL A 1 196 ? 62.884 15.772 -19.107 1.00 36.12 162 VAL A CA 1
ATOM 1310 C C . VAL A 1 196 ? 63.028 15.754 -17.585 1.00 42.00 162 VAL A C 1
ATOM 1311 O O . VAL A 1 196 ? 64.012 16.250 -17.042 1.00 37.28 162 VAL A O 1
ATOM 1315 N N . ASP A 1 197 ? 62.048 15.189 -16.891 1.00 35.50 163 ASP A N 1
ATOM 1316 C CA . ASP A 1 197 ? 62.142 15.063 -15.439 1.00 42.27 163 ASP A CA 1
ATOM 1317 C C . ASP A 1 197 ? 61.654 13.725 -14.901 1.00 48.69 163 ASP A C 1
ATOM 1318 O O . ASP A 1 197 ? 61.021 12.945 -15.614 1.00 43.42 163 ASP A O 1
ATOM 1323 N N . THR A 1 198 ? 61.958 13.469 -13.633 1.00 37.10 164 THR A N 1
ATOM 1324 C CA . THR A 1 198 ? 61.586 12.212 -13.024 1.00 35.62 164 THR A CA 1
ATOM 1325 C C . THR A 1 198 ? 60.995 12.401 -11.637 1.00 37.64 164 THR A C 1
ATOM 1326 O O . THR A 1 198 ? 61.462 13.231 -10.858 1.00 34.92 164 THR A O 1
ATOM 1330 N N . ASP A 1 199 ? 59.960 11.623 -11.340 1.00 36.72 165 ASP A N 1
ATOM 1331 C CA . ASP A 1 199 ? 59.456 11.517 -9.978 1.00 38.24 165 ASP A CA 1
ATOM 1332 C C . ASP A 1 199 ? 59.769 10.141 -9.444 1.00 37.31 165 ASP A C 1
ATOM 1333 O O . ASP A 1 199 ? 59.595 9.132 -10.149 1.00 36.09 165 ASP A O 1
ATOM 1338 N N . TRP A 1 200 ? 60.249 10.098 -8.207 1.00 35.56 166 TRP A N 1
ATOM 1339 C CA . TRP A 1 200 ? 60.412 8.839 -7.493 1.00 29.97 166 TRP A CA 1
ATOM 1340 C C . TRP A 1 200 ? 59.170 8.546 -6.660 1.00 33.40 166 TRP A C 1
ATOM 1341 O O . TRP A 1 200 ? 58.595 9.446 -6.047 1.00 31.25 166 TRP A O 1
ATOM 1352 N N . LEU A 1 201 ? 58.776 7.279 -6.628 1.00 26.64 167 LEU A N 1
ATOM 1353 C CA . LEU A 1 201 ? 57.699 6.832 -5.766 1.00 26.18 167 LEU A CA 1
ATOM 1354 C C . LEU A 1 201 ? 58.309 6.133 -4.565 1.00 32.93 167 LEU A C 1
ATOM 1355 O O . LEU A 1 201 ? 59.201 5.311 -4.717 1.00 26.30 167 LEU A O 1
ATOM 1360 N N . LEU A 1 202 ? 57.855 6.496 -3.367 1.00 28.48 168 LEU A N 1
ATOM 1361 C CA . LEU A 1 202 ? 58.415 5.937 -2.146 1.00 26.98 168 LEU A CA 1
ATOM 1362 C C . LEU A 1 202 ? 57.288 5.269 -1.387 1.00 20.98 168 LEU A C 1
ATOM 1363 O O . LEU A 1 202 ? 56.185 5.819 -1.307 1.00 24.22 168 LEU A O 1
ATOM 1368 N N . LYS A 1 203 ? 57.568 4.090 -0.835 1.00 21.94 169 LYS A N 1
ATOM 1369 C CA . LYS A 1 203 ? 56.610 3.396 -0.002 1.00 19.77 169 LYS A CA 1
ATOM 1370 C C . LYS A 1 203 ? 57.142 3.065 1.387 1.00 22.60 169 LYS A C 1
ATOM 1371 O O . LYS A 1 203 ? 58.348 2.940 1.605 1.00 26.64 169 LYS A O 1
ATOM 1377 N N . LYS A 1 204 ? 56.205 2.929 2.316 1.00 28.38 170 LYS A N 1
ATOM 1378 C CA . LYS A 1 204 ? 56.484 2.539 3.678 1.00 27.18 170 LYS A CA 1
ATOM 1379 C C . LYS A 1 204 ? 55.585 1.363 4.036 1.00 28.84 170 LYS A C 1
ATOM 1380 O O . LYS A 1 204 ? 54.357 1.430 3.906 1.00 23.23 170 LYS A O 1
ATOM 1386 N N . SER A 1 205 ? 56.207 0.292 4.508 1.00 22.03 171 SER A N 1
ATOM 1387 C CA . SER A 1 205 ? 55.474 -0.869 4.998 1.00 27.49 171 SER A CA 1
ATOM 1388 C C . SER A 1 205 ? 54.556 -0.522 6.162 1.00 24.99 171 SER A C 1
ATOM 1389 O O . SER A 1 205 ? 54.997 0.049 7.157 1.00 27.69 171 SER A O 1
ATOM 1392 N N . LEU A 1 206 ? 53.288 -0.893 6.042 1.00 21.43 172 LEU A N 1
ATOM 1393 C CA . LEU A 1 206 ? 52.350 -0.774 7.159 1.00 33.48 172 LEU A CA 1
ATOM 1394 C C . LEU A 1 206 ? 52.294 -2.093 7.954 1.00 36.17 172 LEU A C 1
ATOM 1395 O O . LEU A 1 206 ? 51.675 -2.161 9.017 1.00 40.22 172 LEU A O 1
ATOM 1400 N N . SER B 1 36 ? 58.893 7.606 -55.765 1.00 74.83 2 SER B N 1
ATOM 1401 C CA . SER B 1 36 ? 60.063 8.220 -55.146 1.00 73.75 2 SER B CA 1
ATOM 1402 C C . SER B 1 36 ? 60.924 7.173 -54.442 1.00 62.07 2 SER B C 1
ATOM 1403 O O . SER B 1 36 ? 60.784 5.966 -54.665 1.00 62.25 2 SER B O 1
ATOM 1406 N N . GLN B 1 37 ? 61.817 7.652 -53.590 1.00 54.53 3 GLN B N 1
ATOM 1407 C CA . GLN B 1 37 ? 62.655 6.785 -52.787 1.00 50.53 3 GLN B CA 1
ATOM 1408 C C . GLN B 1 37 ? 62.037 6.565 -51.402 1.00 47.80 3 GLN B C 1
ATOM 1409 O O . GLN B 1 37 ? 62.598 5.864 -50.555 1.00 40.13 3 GLN B O 1
ATOM 1415 N N . VAL B 1 38 ? 60.873 7.162 -51.187 1.00 37.93 4 VAL B N 1
ATOM 1416 C CA . VAL B 1 38 ? 60.269 7.208 -49.863 1.00 36.90 4 VAL B CA 1
ATOM 1417 C C . VAL B 1 38 ? 59.095 6.253 -49.716 1.00 38.82 4 VAL B C 1
ATOM 1418 O O . VAL B 1 38 ? 58.235 6.168 -50.593 1.00 36.89 4 VAL B O 1
ATOM 1422 N N . GLU B 1 39 ? 59.071 5.528 -48.601 1.00 36.18 5 GLU B N 1
ATOM 1423 C CA . GLU B 1 39 ? 57.983 4.613 -48.296 1.00 30.83 5 GLU B CA 1
ATOM 1424 C C . GLU B 1 39 ? 57.499 4.811 -46.862 1.00 32.46 5 GLU B C 1
ATOM 1425 O O . GLU B 1 39 ? 58.289 5.119 -45.965 1.00 30.96 5 GLU B O 1
ATOM 1431 N N . ILE B 1 40 ? 56.202 4.640 -46.651 1.00 23.96 6 ILE B N 1
ATOM 1432 C CA . ILE B 1 40 ? 55.631 4.695 -45.314 1.00 29.32 6 ILE B CA 1
ATOM 1433 C C . ILE B 1 40 ? 54.839 3.427 -45.123 1.00 26.00 6 ILE B C 1
ATOM 1434 O O . ILE B 1 40 ? 53.966 3.119 -45.928 1.00 28.20 6 ILE B O 1
ATOM 1439 N N . ARG B 1 41 ? 55.129 2.696 -44.052 1.00 24.84 7 ARG B N 1
ATOM 1440 C CA . ARG B 1 41 ? 54.449 1.435 -43.787 1.00 29.45 7 ARG B CA 1
ATOM 1441 C C . ARG B 1 41 ? 54.576 1.064 -42.309 1.00 27.14 7 ARG B C 1
ATOM 1442 O O . ARG B 1 41 ? 55.426 1.604 -41.590 1.00 25.98 7 ARG B O 1
ATOM 1450 N N . LYS B 1 42 ? 53.752 0.116 -41.875 1.00 21.17 8 LYS B N 1
ATOM 1451 C CA . LYS B 1 42 ? 53.780 -0.340 -40.498 1.00 32.70 8 LYS B CA 1
ATOM 1452 C C . LYS B 1 42 ? 55.121 -0.989 -40.191 1.00 26.63 8 LYS B C 1
ATOM 1453 O O . LYS B 1 42 ? 55.755 -1.555 -41.073 1.00 29.71 8 LYS B O 1
ATOM 1459 N N . VAL B 1 43 ? 55.547 -0.880 -38.934 1.00 23.21 9 VAL B N 1
ATOM 1460 C CA . VAL B 1 43 ? 56.713 -1.579 -38.439 1.00 26.78 9 VAL B CA 1
ATOM 1461 C C . VAL B 1 43 ? 56.438 -3.075 -38.476 1.00 31.65 9 VAL B C 1
ATOM 1462 O O . VAL B 1 43 ? 55.392 -3.544 -38.018 1.00 27.07 9 VAL B O 1
ATOM 1466 N N . ASN B 1 44 ? 57.376 -3.821 -39.040 1.00 36.55 10 ASN B N 1
ATOM 1467 C CA . ASN B 1 44 ? 57.278 -5.270 -39.073 1.00 30.85 10 ASN B CA 1
ATOM 1468 C C . ASN B 1 44 ? 57.517 -5.863 -37.686 1.00 34.62 10 ASN B C 1
ATOM 1469 O O . ASN B 1 44 ? 58.247 -5.284 -36.867 1.00 27.00 10 ASN B O 1
ATOM 1474 N N . GLN B 1 45 ? 56.920 -7.023 -37.425 1.00 34.08 11 GLN B N 1
ATOM 1475 C CA . GLN B 1 45 ? 57.183 -7.755 -36.186 1.00 35.25 11 GLN B CA 1
ATOM 1476 C C . GLN B 1 45 ? 58.685 -7.964 -35.968 1.00 41.85 11 GLN B C 1
ATOM 1477 O O . GLN B 1 45 ? 59.178 -7.837 -34.853 1.00 40.68 11 GLN B O 1
ATOM 1483 N N . ASP B 1 46 ? 59.414 -8.256 -37.041 1.00 32.49 12 ASP B N 1
ATOM 1484 C CA . ASP B 1 46 ? 60.851 -8.502 -36.931 1.00 35.73 12 ASP B CA 1
ATOM 1485 C C . ASP B 1 46 ? 61.722 -7.232 -36.934 1.00 33.76 12 ASP B C 1
ATOM 1486 O O . ASP B 1 46 ? 62.950 -7.308 -37.061 1.00 37.94 12 ASP B O 1
ATOM 1491 N N . GLU B 1 47 ? 61.093 -6.071 -36.785 1.00 29.05 13 GLU B N 1
ATOM 1492 C CA . GLU B 1 47 ? 61.823 -4.803 -36.722 1.00 29.50 13 GLU B CA 1
ATOM 1493 C C . GLU B 1 47 ? 61.755 -4.158 -35.327 1.00 23.10 13 GLU B C 1
ATOM 1494 O O . GLU B 1 47 ? 62.054 -2.970 -35.152 1.00 22.58 13 GLU B O 1
ATOM 1500 N N . LEU B 1 48 ? 61.350 -4.937 -34.334 1.00 22.88 14 LEU B N 1
ATOM 1501 C CA . LEU B 1 48 ? 61.241 -4.415 -32.972 1.00 29.61 14 LEU B CA 1
ATOM 1502 C C . LEU B 1 48 ? 62.546 -3.740 -32.493 1.00 30.05 14 LEU B C 1
ATOM 1503 O O . LEU B 1 48 ? 62.525 -2.651 -31.903 1.00 24.37 14 LEU B O 1
ATOM 1508 N N . SER B 1 49 ? 63.686 -4.354 -32.760 1.00 26.86 15 SER B N 1
ATOM 1509 C CA . SER B 1 49 ? 64.949 -3.801 -32.297 1.00 21.64 15 SER B CA 1
ATOM 1510 C C . SER B 1 49 ? 65.308 -2.549 -33.056 1.00 23.25 15 SER B C 1
ATOM 1511 O O . SER B 1 49 ? 65.798 -1.623 -32.514 1.00 22.52 15 SER B O 1
ATOM 1514 N N . LEU B 1 50 ? 64.998 -2.551 -34.332 1.00 27.38 16 LEU B N 1
ATOM 1515 C CA . LEU B 1 50 ? 65.154 -1.401 -35.168 1.00 29.46 16 LEU B CA 1
ATOM 1516 C C . LEU B 1 50 ? 64.336 -0.218 -34.617 1.00 18.85 16 LEU B C 1
ATOM 1517 O O . LEU B 1 50 ? 64.834 0.829 -34.394 1.00 25.00 16 LEU B O 1
ATOM 1522 N N . LEU B 1 51 ? 63.096 -0.470 -34.299 1.00 24.23 17 LEU B N 1
ATOM 1523 C CA . LEU B 1 51 ? 62.247 0.518 -33.694 1.00 24.66 17 LEU B CA 1
ATOM 1524 C C . LEU B 1 51 ? 62.815 1.090 -32.398 1.00 26.02 17 LEU B C 1
ATOM 1525 O O . LEU B 1 51 ? 62.826 2.259 -32.217 1.00 20.89 17 LEU B O 1
ATOM 1530 N N . GLN B 1 52 ? 63.281 0.227 -31.519 1.00 22.79 18 GLN B N 1
ATOM 1531 C CA . GLN B 1 52 ? 63.843 0.684 -30.247 1.00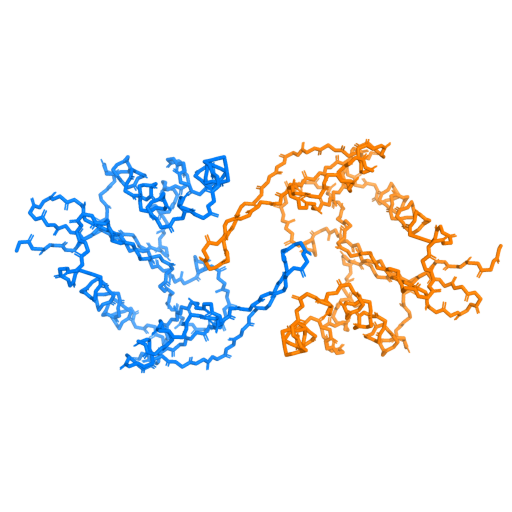 26.37 18 GLN B CA 1
ATOM 1532 C C . GLN B 1 52 ? 64.998 1.632 -30.551 1.00 21.19 18 GLN B C 1
ATOM 1533 O O . GLN B 1 52 ? 65.131 2.707 -29.945 1.00 26.00 18 GLN B O 1
ATOM 1539 N N . LYS B 1 53 ? 65.822 1.242 -31.521 1.00 23.60 19 LYS B N 1
ATOM 1540 C CA . LYS B 1 53 ? 67.013 2.015 -31.869 1.00 27.60 19 LYS B CA 1
ATOM 1541 C C . LYS B 1 53 ? 66.662 3.440 -32.327 1.00 20.00 19 LYS B C 1
ATOM 1542 O O . LYS B 1 53 ? 67.217 4.433 -31.826 1.00 20.16 19 LYS B O 1
ATOM 1548 N N . ILE B 1 54 ? 65.734 3.540 -33.269 1.00 22.94 20 ILE B N 1
ATOM 1549 C CA . ILE B 1 54 ? 65.402 4.838 -33.802 1.00 24.72 20 ILE B CA 1
ATOM 1550 C C . ILE B 1 54 ? 64.658 5.661 -32.747 1.00 24.72 20 ILE B C 1
ATOM 1551 O O . ILE B 1 54 ? 64.909 6.852 -32.608 1.00 23.97 20 ILE B O 1
ATOM 1556 N N . ALA B 1 55 ? 63.763 5.023 -31.995 1.00 20.73 21 ALA B N 1
ATOM 1557 C CA . ALA B 1 55 ? 63.083 5.708 -30.902 1.00 19.86 21 ALA B CA 1
ATOM 1558 C C . ALA B 1 55 ? 64.101 6.292 -29.906 1.00 21.86 21 ALA B C 1
ATOM 1559 O O . ALA B 1 55 ? 63.992 7.456 -29.507 1.00 19.34 21 ALA B O 1
ATOM 1561 N N . ILE B 1 56 ? 65.119 5.517 -29.542 1.00 18.88 22 ILE B N 1
ATOM 1562 C CA . ILE B 1 56 ? 66.111 6.043 -28.602 1.00 21.61 22 ILE B CA 1
ATOM 1563 C C . ILE B 1 56 ? 66.942 7.157 -29.251 1.00 21.72 22 ILE B C 1
ATOM 1564 O O . ILE B 1 56 ? 67.170 8.228 -28.665 1.00 18.09 22 ILE B O 1
ATOM 1569 N N . GLN B 1 57 ? 67.377 6.922 -30.474 1.00 23.31 23 GLN B N 1
ATOM 1570 C CA . GLN B 1 57 ? 68.233 7.907 -31.098 1.00 20.34 23 GLN B CA 1
ATOM 1571 C C . GLN B 1 57 ? 67.538 9.260 -31.290 1.00 22.03 23 GLN B C 1
ATOM 1572 O O . GLN B 1 57 ? 68.145 10.302 -31.029 1.00 19.45 23 GLN B O 1
ATOM 1578 N N . THR B 1 58 ? 66.278 9.248 -31.726 1.00 19.12 24 THR B N 1
ATOM 1579 C CA . THR B 1 58 ? 65.532 10.493 -31.902 1.00 19.63 24 THR B CA 1
ATOM 1580 C C . THR B 1 58 ? 65.276 11.204 -30.572 1.00 20.42 24 THR B C 1
ATOM 1581 O O . THR B 1 58 ? 65.257 12.431 -30.519 1.00 20.38 24 THR B O 1
ATOM 1585 N N . PHE B 1 59 ? 65.089 10.433 -29.497 1.00 19.02 25 PHE B N 1
ATOM 1586 C CA . PHE B 1 59 ? 64.807 11.047 -28.207 1.00 26.88 25 PHE B CA 1
ATOM 1587 C C . PHE B 1 59 ? 66.078 11.757 -27.708 1.00 20.46 25 PHE B C 1
ATOM 1588 O O . PHE B 1 59 ? 66.039 12.890 -27.221 1.00 23.68 25 PHE B O 1
ATOM 1596 N N . ARG B 1 60 ? 67.200 11.078 -27.881 1.00 22.77 26 ARG B N 1
ATOM 1597 C CA . ARG B 1 60 ? 68.525 11.593 -27.539 1.00 26.54 26 ARG B CA 1
ATOM 1598 C C . ARG B 1 60 ? 68.811 12.875 -28.334 1.00 33.12 26 ARG B C 1
ATOM 1599 O O . ARG B 1 60 ? 69.183 13.906 -27.768 1.00 23.75 26 ARG B O 1
ATOM 1607 N N . GLU B 1 61 ? 68.621 12.816 -29.649 1.00 25.35 27 GLU B N 1
ATOM 1608 C CA . GLU B 1 61 ? 68.782 14.005 -30.497 1.00 28.33 27 GLU B CA 1
ATOM 1609 C C . GLU B 1 61 ? 67.916 15.188 -30.079 1.00 34.10 27 GLU B C 1
ATOM 1610 O O . GLU B 1 61 ? 68.350 16.340 -30.160 1.00 28.22 27 GLU B O 1
ATOM 1616 N N . THR B 1 62 ? 66.689 14.909 -29.651 1.00 22.52 28 THR B N 1
ATOM 1617 C CA . THR B 1 62 ? 65.731 15.966 -29.333 1.00 22.10 28 THR B CA 1
ATOM 1618 C C . THR B 1 62 ? 65.995 16.557 -27.945 1.00 27.55 28 THR B C 1
ATOM 1619 O O . THR B 1 62 ? 65.806 17.746 -27.725 1.00 23.96 28 THR B O 1
ATOM 1623 N N . PHE B 1 63 ? 66.455 15.721 -27.018 1.00 23.06 29 PHE B N 1
ATOM 1624 C CA . PHE B 1 63 ? 66.490 16.114 -25.610 1.00 35.56 29 PHE B CA 1
ATOM 1625 C C . PHE B 1 63 ? 67.876 16.189 -24.947 1.00 32.98 29 PHE B C 1
ATOM 1626 O O . PHE B 1 63 ? 68.001 16.752 -23.872 1.00 31.08 29 PHE B O 1
ATOM 1634 N N . ALA B 1 64 ? 68.907 15.652 -25.590 1.00 34.21 30 ALA B N 1
ATOM 1635 C CA . ALA B 1 64 ? 70.201 15.456 -24.929 1.00 30.03 30 ALA B CA 1
ATOM 1636 C C . ALA B 1 64 ? 70.964 16.737 -24.586 1.00 42.67 30 ALA B C 1
ATOM 1637 O O . ALA B 1 64 ? 71.772 16.753 -23.645 1.00 43.39 30 ALA B O 1
ATOM 1639 N N . PHE B 1 65 ? 70.723 17.802 -25.340 1.00 30.99 31 PHE B N 1
ATOM 1640 C CA . PHE B 1 65 ? 71.472 19.035 -25.138 1.00 42.43 31 PHE B CA 1
ATOM 1641 C C . PHE B 1 65 ? 70.998 19.803 -23.912 1.00 45.76 31 PHE B C 1
ATOM 1642 O O . PHE B 1 65 ? 71.741 20.620 -23.366 1.00 46.84 31 PHE B O 1
ATOM 1650 N N . ASP B 1 66 ? 69.775 19.520 -23.468 1.00 32.32 32 ASP B N 1
ATOM 1651 C CA . ASP B 1 66 ? 69.177 20.266 -22.358 1.00 37.13 32 ASP B CA 1
ATOM 1652 C C . ASP B 1 66 ? 68.940 19.386 -21.109 1.00 29.98 32 ASP B C 1
ATOM 1653 O O . ASP B 1 66 ? 68.417 19.845 -20.094 1.00 33.94 32 ASP B O 1
ATOM 1658 N N . ASN B 1 67 ? 69.342 18.126 -21.189 1.00 26.42 33 ASN B N 1
ATOM 1659 C CA . ASN B 1 67 ? 69.158 17.190 -20.085 1.00 32.40 33 ASN B CA 1
ATOM 1660 C C . ASN B 1 67 ? 70.403 16.323 -19.947 1.00 28.56 33 ASN B C 1
ATOM 1661 O O . ASN B 1 67 ? 71.199 16.246 -20.874 1.00 32.15 33 ASN B O 1
ATOM 1666 N N . THR B 1 68 ? 70.582 15.685 -18.792 1.00 29.28 34 THR B N 1
ATOM 1667 C CA . THR B 1 68 ? 71.741 14.826 -18.557 1.00 31.88 34 THR B CA 1
ATOM 1668 C C . THR B 1 68 ? 71.480 13.439 -19.115 1.00 36.01 34 THR B C 1
ATOM 1669 O O . THR B 1 68 ? 70.337 13.074 -19.387 1.00 26.13 34 THR B O 1
ATOM 1673 N N . ALA B 1 69 ? 72.538 12.653 -19.265 1.00 35.56 35 ALA B N 1
ATOM 1674 C CA . ALA B 1 69 ? 72.407 11.327 -19.854 1.00 35.37 35 ALA B CA 1
ATOM 1675 C C . ALA B 1 69 ? 71.534 10.434 -18.989 1.00 36.12 35 ALA B C 1
ATOM 1676 O O . ALA B 1 69 ? 70.760 9.626 -19.502 1.00 29.88 35 ALA B O 1
ATOM 1678 N N . GLU B 1 70 ? 71.666 10.598 -17.674 1.00 31.70 36 GLU B N 1
ATOM 1679 C CA . GLU B 1 70 ? 70.907 9.822 -16.706 1.00 34.33 36 GLU B CA 1
ATOM 1680 C C . GLU B 1 70 ? 69.414 10.128 -16.798 1.00 32.06 36 GLU B C 1
ATOM 1681 O O . GLU B 1 70 ? 68.602 9.218 -16.730 1.00 28.13 36 GLU B O 1
ATOM 1687 N N . GLN B 1 71 ? 69.055 11.407 -16.937 1.00 25.09 37 GLN B N 1
ATOM 1688 C CA . GLN B 1 71 ? 67.656 11.786 -17.110 1.00 28.04 37 GLN B CA 1
ATOM 1689 C C . GLN B 1 71 ? 67.056 11.140 -18.357 1.00 36.67 37 GLN B C 1
ATOM 1690 O O . GLN B 1 71 ? 65.917 10.674 -18.336 1.00 31.49 37 GLN B O 1
ATOM 1696 N N . LEU B 1 72 ? 67.808 11.137 -19.454 1.00 25.98 38 LEU B N 1
ATOM 1697 C CA . LEU B 1 72 ? 67.299 10.534 -20.667 1.00 31.64 38 LEU B CA 1
ATOM 1698 C C . LEU B 1 72 ? 67.150 9.027 -20.470 1.00 35.78 38 LEU B C 1
ATOM 1699 O O . LEU B 1 72 ? 66.124 8.442 -20.847 1.00 31.82 38 LEU B O 1
ATOM 1704 N N . GLN B 1 73 ? 68.166 8.405 -19.865 1.00 35.47 39 GLN B N 1
ATOM 1705 C CA . GLN B 1 73 ? 68.150 6.959 -19.618 1.00 30.16 39 GLN B CA 1
ATOM 1706 C C . GLN B 1 73 ? 66.933 6.526 -18.780 1.00 32.94 39 GLN B C 1
ATOM 1707 O O . GLN B 1 73 ? 66.323 5.484 -19.048 1.00 36.16 39 GLN B O 1
ATOM 1713 N N . ASN B 1 74 ? 66.571 7.321 -17.779 1.00 27.88 40 ASN B N 1
ATOM 1714 C CA . ASN B 1 74 ? 65.342 7.067 -17.031 1.00 33.29 40 ASN B CA 1
ATOM 1715 C C . ASN B 1 74 ? 64.143 6.897 -17.955 1.00 36.29 40 ASN B C 1
ATOM 1716 O O . ASN B 1 74 ? 63.297 6.032 -17.735 1.00 32.63 40 ASN B O 1
ATOM 1721 N N . PHE B 1 75 ? 64.053 7.738 -18.980 1.00 32.51 41 PHE B N 1
ATOM 1722 C CA . PHE B 1 75 ? 62.934 7.639 -19.915 1.00 28.10 41 PHE B CA 1
ATOM 1723 C C . PHE B 1 75 ? 63.047 6.391 -20.779 1.00 30.09 41 PHE B C 1
ATOM 1724 O O . PHE B 1 75 ? 62.063 5.649 -20.926 1.00 31.79 41 PHE B O 1
ATOM 1732 N N . PHE B 1 76 ? 64.228 6.145 -21.347 1.00 29.38 42 PHE B N 1
ATOM 1733 C CA . PHE B 1 76 ? 64.448 4.912 -22.124 1.00 31.61 42 PHE B CA 1
ATOM 1734 C C . PHE B 1 76 ? 64.088 3.667 -21.325 1.00 33.02 42 PHE B C 1
ATOM 1735 O O . PHE B 1 76 ? 63.434 2.746 -21.836 1.00 33.44 42 PHE B O 1
ATOM 1743 N N . ASP B 1 77 ? 64.541 3.637 -20.073 1.00 30.73 43 ASP B N 1
ATOM 1744 C CA . ASP B 1 77 ? 64.371 2.467 -19.212 1.00 34.32 43 ASP B CA 1
ATOM 1745 C C . ASP B 1 77 ? 62.896 2.190 -18.956 1.00 34.42 43 ASP B C 1
ATOM 1746 O O . ASP B 1 77 ? 62.532 1.073 -18.585 1.00 30.96 43 ASP B O 1
ATOM 1751 N N . GLU B 1 78 ? 62.049 3.201 -19.148 1.00 29.91 44 GLU B N 1
ATOM 1752 C CA . GLU B 1 78 ? 60.627 3.055 -18.869 1.00 30.70 44 GLU B CA 1
ATOM 1753 C C . GLU B 1 78 ? 59.785 2.907 -20.137 1.00 30.36 44 GLU B C 1
ATOM 1754 O O . GLU B 1 78 ? 58.874 2.082 -20.201 1.00 29.20 44 GLU B O 1
ATOM 1760 N N . ALA B 1 79 ? 60.078 3.724 -21.137 1.00 22.80 45 ALA B N 1
ATOM 1761 C CA . ALA B 1 79 ? 59.229 3.800 -22.337 1.00 33.19 45 ALA B CA 1
ATOM 1762 C C . ALA B 1 79 ? 59.723 2.991 -23.536 1.00 21.72 45 ALA B C 1
ATOM 1763 O O . ALA B 1 79 ? 58.942 2.635 -24.407 1.00 24.51 45 ALA B O 1
ATOM 1765 N N . TYR B 1 80 ? 61.020 2.743 -23.618 1.00 21.78 46 TYR B N 1
ATOM 1766 C CA . TYR B 1 80 ? 61.554 2.183 -24.852 1.00 20.84 46 TYR B CA 1
ATOM 1767 C C . TYR B 1 80 ? 62.300 0.870 -24.670 1.00 21.47 46 TYR B C 1
ATOM 1768 O O . TYR B 1 80 ? 63.252 0.594 -25.398 1.00 27.28 46 TYR B O 1
ATOM 1777 N N . THR B 1 81 ? 61.889 0.065 -23.693 1.00 22.48 47 THR B N 1
ATOM 1778 C CA . THR B 1 81 ? 62.384 -1.320 -23.585 1.00 15.92 47 THR B CA 1
ATOM 1779 C C . THR B 1 81 ? 61.694 -2.137 -24.664 1.00 20.80 47 THR B C 1
ATOM 1780 O O . THR B 1 81 ? 60.636 -1.725 -25.181 1.00 23.60 47 THR B O 1
ATOM 1784 N N . LEU B 1 82 ? 62.290 -3.266 -25.035 1.00 23.20 48 LEU B N 1
ATOM 1785 C CA . LEU B 1 82 ? 61.719 -4.106 -26.082 1.00 22.99 48 LEU B CA 1
ATOM 1786 C C . LEU B 1 82 ? 60.343 -4.622 -25.688 1.00 28.29 48 LEU B C 1
ATOM 1787 O O . LEU B 1 82 ? 59.487 -4.801 -26.548 1.00 23.50 48 LEU B O 1
ATOM 1792 N N . SER B 1 83 ? 60.131 -4.869 -24.396 1.00 20.48 49 SER B N 1
ATOM 1793 C CA . SER B 1 83 ? 58.845 -5.418 -23.948 1.00 24.54 49 SER B CA 1
ATOM 1794 C C . SER B 1 83 ? 57.690 -4.407 -24.042 1.00 18.96 49 SER B C 1
ATOM 1795 O O . SER B 1 83 ? 56.569 -4.769 -24.410 1.00 25.33 49 SER B O 1
ATOM 1798 N N . VAL B 1 84 ? 57.952 -3.157 -23.686 1.00 20.51 50 VAL B N 1
ATOM 1799 C CA . VAL B 1 84 ? 56.924 -2.112 -23.796 1.00 17.80 50 VAL B CA 1
ATOM 1800 C C . VAL B 1 84 ? 56.612 -1.837 -25.272 1.00 21.30 50 VAL B C 1
ATOM 1801 O O . VAL B 1 84 ? 55.453 -1.752 -25.676 1.00 25.47 50 VAL B O 1
ATOM 1805 N N . LEU B 1 85 ? 57.653 -1.715 -26.079 1.00 20.73 51 LEU B N 1
ATOM 1806 C CA . LEU B 1 85 ? 57.451 -1.531 -27.516 1.00 19.94 51 LEU B CA 1
ATOM 1807 C C . LEU B 1 85 ? 56.735 -2.738 -28.141 1.00 28.78 51 LEU B C 1
ATOM 1808 O O . LEU B 1 85 ? 55.907 -2.584 -29.049 1.00 22.27 51 LEU B O 1
ATOM 1813 N N . LYS B 1 86 ? 57.045 -3.940 -27.653 1.00 27.25 52 LYS B N 1
ATOM 1814 C CA . LYS B 1 86 ? 56.335 -5.127 -28.135 1.00 29.58 52 LYS B CA 1
ATOM 1815 C C . LYS B 1 86 ? 54.820 -5.037 -27.906 1.00 24.02 52 LYS B C 1
ATOM 1816 O O . LYS B 1 86 ? 54.030 -5.329 -28.815 1.00 23.05 52 LYS B O 1
ATOM 1822 N N . LEU B 1 87 ? 54.408 -4.651 -26.694 1.00 21.36 53 LEU B N 1
ATOM 1823 C CA . LEU B 1 87 ? 52.985 -4.471 -26.384 1.00 22.93 53 LEU B CA 1
ATOM 1824 C C . LEU B 1 87 ? 52.337 -3.423 -27.279 1.00 26.37 53 LEU B C 1
ATOM 1825 O O . LEU B 1 87 ? 51.186 -3.557 -27.673 1.00 25.55 53 LEU B O 1
ATOM 1830 N N . GLU B 1 88 ? 53.068 -2.367 -27.568 1.00 21.04 54 GLU B N 1
ATOM 1831 C CA . GLU B 1 88 ? 52.628 -1.334 -28.468 1.00 29.36 54 GLU B CA 1
ATOM 1832 C C . GLU B 1 88 ? 52.423 -1.875 -29.877 1.00 26.71 54 GLU B C 1
ATOM 1833 O O . GLU B 1 88 ? 51.474 -1.583 -30.474 1.00 22.98 54 GLU B O 1
ATOM 1839 N N . LEU B 1 89 ? 53.315 -2.713 -30.354 1.00 24.03 55 LEU B N 1
ATOM 1840 C CA . LEU B 1 89 ? 53.203 -3.239 -31.685 1.00 32.61 55 LEU B CA 1
ATOM 1841 C C . LEU B 1 89 ? 52.068 -4.249 -31.826 1.00 32.76 55 LEU B C 1
ATOM 1842 O O . LEU B 1 89 ? 51.555 -4.439 -32.878 1.00 31.85 55 LEU B O 1
ATOM 1847 N N . ASP B 1 90 ? 51.724 -4.886 -30.728 1.00 30.11 56 ASP B N 1
ATOM 1848 C CA . ASP B 1 90 ? 50.708 -5.903 -30.696 1.00 34.09 56 ASP B CA 1
ATOM 1849 C C . ASP B 1 90 ? 49.343 -5.292 -30.391 1.00 33.45 56 ASP B C 1
ATOM 1850 O O . ASP B 1 90 ? 48.363 -5.899 -30.592 1.00 36.81 56 ASP B O 1
ATOM 1855 N N . ASP B 1 91 ? 49.315 -4.062 -29.934 1.00 32.57 57 ASP B N 1
ATOM 1856 C CA . ASP B 1 91 ? 48.084 -3.369 -29.546 1.00 29.35 57 ASP B CA 1
ATOM 1857 C C . ASP B 1 91 ? 47.142 -3.175 -30.756 1.00 33.85 57 ASP B C 1
ATOM 1858 O O . ASP B 1 91 ? 47.517 -2.580 -31.766 1.00 27.76 57 ASP B O 1
ATOM 1863 N N . LYS B 1 92 ? 45.916 -3.676 -30.648 1.00 26.29 58 LYS B N 1
ATOM 1864 C CA . LYS B 1 92 ? 44.965 -3.607 -31.757 1.00 38.46 58 LYS B CA 1
ATOM 1865 C C . LYS B 1 92 ? 44.403 -2.204 -31.992 1.00 28.60 58 LYS B C 1
ATOM 1866 O O . LYS B 1 92 ? 43.870 -1.914 -33.055 1.00 40.10 58 LYS B O 1
ATOM 1872 N N . GLU B 1 93 ? 44.498 -1.339 -30.990 1.00 22.39 59 GLU B N 1
ATOM 1873 C CA . GLU B 1 93 ? 43.940 0.001 -31.122 1.00 31.36 59 GLU B CA 1
ATOM 1874 C C . GLU B 1 93 ? 45.025 1.063 -31.289 1.00 28.13 59 GLU B C 1
ATOM 1875 O O . GLU B 1 93 ? 44.854 2.212 -30.882 1.00 31.41 59 GLU B O 1
ATOM 1881 N N . SER B 1 94 ? 46.159 0.657 -31.859 1.00 26.07 60 SER B N 1
ATOM 1882 C CA . SER B 1 94 ? 47.258 1.587 -32.105 1.00 31.38 60 SER B CA 1
ATOM 1883 C C . SER B 1 94 ? 48.054 1.144 -33.323 1.00 28.18 60 SER B C 1
ATOM 1884 O O . SER B 1 94 ? 48.128 -0.043 -33.625 1.00 32.85 60 SER B O 1
ATOM 1887 N N . GLU B 1 95 ? 48.657 2.085 -34.034 1.00 25.24 61 GLU B N 1
ATOM 1888 C CA . GLU B 1 95 ? 49.594 1.669 -35.063 1.00 24.61 61 GLU B CA 1
ATOM 1889 C C . GLU B 1 95 ? 50.890 2.437 -34.995 1.00 26.78 61 GLU B C 1
ATOM 1890 O O . GLU B 1 95 ? 50.906 3.622 -34.656 1.00 21.17 61 GLU B O 1
ATOM 1896 N N . THR B 1 96 ? 51.986 1.738 -35.265 1.00 19.66 62 THR B N 1
ATOM 1897 C CA . THR B 1 96 ? 53.270 2.408 -35.399 1.00 24.35 62 THR B CA 1
ATOM 1898 C C . THR B 1 96 ? 53.819 2.234 -36.822 1.00 20.49 62 THR B C 1
ATOM 1899 O O . THR B 1 96 ? 53.873 1.108 -37.350 1.00 22.46 62 THR B O 1
ATOM 1903 N N . TYR B 1 97 ? 54.257 3.348 -37.407 1.00 24.23 63 TYR B N 1
ATOM 1904 C CA . TYR B 1 97 ? 54.772 3.370 -38.781 1.00 22.25 63 TYR B CA 1
ATOM 1905 C C . TYR B 1 97 ? 56.227 3.837 -38.838 1.00 26.18 63 TYR B C 1
ATOM 1906 O O . TYR B 1 97 ? 56.654 4.664 -38.024 1.00 22.64 63 TYR B O 1
ATOM 1915 N N . PHE B 1 98 ? 56.976 3.304 -39.810 1.00 21.64 64 PHE B N 1
ATOM 1916 C CA . PHE B 1 98 ? 58.251 3.873 -40.222 1.00 20.82 64 PHE B CA 1
ATOM 1917 C C . PHE B 1 98 ? 58.008 4.711 -41.469 1.00 26.34 64 PHE B C 1
ATOM 1918 O O . PHE B 1 98 ? 57.142 4.387 -42.302 1.00 22.51 64 PHE B O 1
ATOM 1926 N N . ILE B 1 99 ? 58.771 5.787 -41.605 1.00 18.34 65 ILE B N 1
ATOM 1927 C CA . ILE B 1 99 ? 58.959 6.373 -42.920 1.00 21.75 65 ILE B CA 1
ATOM 1928 C C . ILE B 1 99 ? 60.380 6.043 -43.322 1.00 27.04 65 ILE B C 1
ATOM 1929 O O . ILE B 1 99 ? 61.323 6.209 -42.536 1.00 23.55 65 ILE B O 1
ATOM 1934 N N . LEU B 1 100 ? 60.527 5.561 -44.523 1.00 25.68 66 LEU B N 1
ATOM 1935 C CA . LEU B 1 100 ? 61.774 5.026 -44.999 1.00 24.87 66 LEU B CA 1
ATOM 1936 C C . LEU B 1 100 ? 62.308 5.783 -46.194 1.00 29.88 66 LEU B C 1
ATOM 1937 O O . LEU B 1 100 ? 61.578 6.223 -47.028 1.00 33.99 66 LEU B O 1
ATOM 1942 N N . MET B 1 101 ? 63.610 5.913 -46.245 1.00 30.08 67 MET B N 1
ATOM 1943 C CA . MET B 1 101 ? 64.287 6.536 -47.355 1.00 35.01 67 MET B CA 1
ATOM 1944 C C . MET B 1 101 ? 65.305 5.567 -47.944 1.00 35.80 67 MET B C 1
ATOM 1945 O O . MET B 1 101 ? 66.230 5.146 -47.302 1.00 28.86 67 MET B O 1
ATOM 1950 N N . SER B 1 102 ? 65.046 5.163 -49.171 1.00 39.20 68 SER B N 1
ATOM 1951 C CA . SER B 1 102 ? 65.839 4.159 -49.805 1.00 40.32 68 SER B CA 1
ATOM 1952 C C . SER B 1 102 ? 66.007 2.907 -48.925 1.00 41.62 68 SER B C 1
ATOM 1953 O O . SER B 1 102 ? 67.046 2.346 -48.880 1.00 42.21 68 SER B O 1
ATOM 1956 N N . GLY B 1 103 ? 64.958 2.468 -48.274 1.00 36.13 69 GLY B N 1
ATOM 1957 C CA . GLY B 1 103 ? 64.960 1.251 -47.475 1.00 34.41 69 GLY B CA 1
ATOM 1958 C C . GLY B 1 103 ? 65.492 1.403 -46.057 1.00 38.40 69 GLY B C 1
ATOM 1959 O O . GLY B 1 103 ? 65.442 0.455 -45.264 1.00 42.07 69 GLY B O 1
ATOM 1960 N N . LYS B 1 104 ? 65.994 2.591 -45.729 1.00 35.87 70 LYS B N 1
ATOM 1961 C CA . LYS B 1 104 ? 66.473 2.886 -44.376 1.00 40.96 70 LYS B CA 1
ATOM 1962 C C . LYS B 1 104 ? 65.438 3.668 -43.556 1.00 35.86 70 LYS B C 1
ATOM 1963 O O . LYS B 1 104 ? 64.899 4.689 -44.015 1.00 30.05 70 LYS B O 1
ATOM 1969 N N . ALA B 1 105 ? 65.176 3.207 -42.339 1.00 30.34 71 ALA B N 1
ATOM 1970 C CA . ALA B 1 105 ? 64.264 3.925 -41.452 1.00 33.19 71 ALA B CA 1
ATOM 1971 C C . ALA B 1 105 ? 64.764 5.336 -41.143 1.00 28.66 71 ALA B C 1
ATOM 1972 O O . ALA B 1 105 ? 65.857 5.510 -40.607 1.00 26.87 71 ALA B O 1
ATOM 1974 N N . ALA B 1 106 ? 63.948 6.336 -41.468 1.00 23.94 72 ALA B N 1
ATOM 1975 C CA . ALA B 1 106 ? 64.293 7.747 -41.249 1.00 25.20 72 ALA B CA 1
ATOM 1976 C C . ALA B 1 106 ? 63.485 8.406 -40.123 1.00 22.22 72 ALA B C 1
ATOM 1977 O O . ALA B 1 106 ? 63.847 9.478 -39.629 1.00 24.85 72 ALA B O 1
ATOM 1979 N N . GLY B 1 107 ? 62.389 7.770 -39.721 1.00 23.16 73 GLY B N 1
ATOM 1980 C CA . GLY B 1 107 ? 61.561 8.309 -38.665 1.00 21.22 73 GLY B CA 1
ATOM 1981 C C . GLY B 1 107 ? 60.379 7.402 -38.370 1.00 20.51 73 GLY B C 1
ATOM 1982 O O . GLY B 1 107 ? 60.218 6.349 -38.996 1.00 21.92 73 GLY B O 1
ATOM 1983 N N . PHE B 1 108 ? 59.561 7.801 -37.402 1.00 21.48 74 PHE B N 1
ATOM 1984 C CA . PHE B 1 108 ? 58.439 6.965 -36.988 1.00 15.61 74 PHE B CA 1
ATOM 1985 C C . PHE B 1 108 ? 57.244 7.758 -36.470 1.00 16.30 74 PHE B C 1
ATOM 1986 O O . PHE B 1 108 ? 57.351 8.940 -36.107 1.00 19.02 74 PHE B O 1
ATOM 1994 N N . LEU B 1 109 ? 56.097 7.076 -36.435 1.00 20.92 75 LEU B N 1
ATOM 1995 C CA . LEU B 1 109 ? 54.821 7.704 -36.203 1.00 19.62 75 LEU B CA 1
ATOM 1996 C C . LEU B 1 109 ? 53.987 6.756 -35.341 1.00 22.94 75 LEU B C 1
ATOM 1997 O O . LEU B 1 109 ? 53.863 5.585 -35.677 1.00 21.08 75 LEU B O 1
ATOM 2002 N N . LYS B 1 110 ? 53.453 7.234 -34.214 1.00 15.15 76 LYS B N 1
ATOM 2003 C CA . LYS B 1 110 ? 52.512 6.376 -33.472 1.00 22.15 76 LYS B CA 1
ATOM 2004 C C . LYS B 1 110 ? 51.139 7.014 -33.374 1.00 20.81 76 LYS B C 1
ATOM 2005 O O . LYS B 1 110 ? 51.009 8.183 -32.968 1.00 22.69 76 LYS B O 1
ATOM 2011 N N . VAL B 1 111 ? 50.112 6.253 -33.757 1.00 17.78 77 VAL B N 1
ATOM 2012 C CA . VAL B 1 111 ? 48.725 6.736 -33.658 1.00 17.33 77 VAL B CA 1
ATOM 2013 C C . VAL B 1 111 ? 47.846 5.832 -32.776 1.00 24.44 77 VAL B C 1
ATOM 2014 O O . VAL B 1 111 ? 48.081 4.644 -32.693 1.00 20.33 77 VAL B O 1
ATOM 2018 N N . ASN B 1 112 ? 46.859 6.412 -32.093 1.00 21.75 78 ASN B N 1
ATOM 2019 C CA . ASN B 1 112 ? 45.998 5.653 -31.195 1.00 23.66 78 ASN B CA 1
ATOM 2020 C C . ASN B 1 112 ? 44.515 5.931 -31.412 1.00 22.08 78 ASN B C 1
ATOM 2021 O O . ASN B 1 112 ? 44.131 7.022 -31.840 1.00 23.78 78 ASN B O 1
ATOM 2026 N N . TRP B 1 113 ? 43.686 4.944 -31.090 1.00 20.65 79 TRP B N 1
ATOM 2027 C CA . TRP B 1 113 ? 42.249 5.155 -30.972 1.00 22.77 79 TRP B CA 1
ATOM 2028 C C . TRP B 1 113 ? 41.673 4.196 -29.916 1.00 33.06 79 TRP B C 1
ATOM 2029 O O . TRP B 1 113 ? 42.416 3.386 -29.355 1.00 30.14 79 TRP B O 1
ATOM 2040 N N . GLY B 1 114 ? 40.371 4.284 -29.644 1.00 29.80 80 GLY B N 1
ATOM 2041 C CA . GLY B 1 114 ? 39.756 3.449 -28.614 1.00 25.39 80 GLY B CA 1
ATOM 2042 C C . GLY B 1 114 ? 40.375 3.669 -27.243 1.00 34.58 80 GLY B C 1
ATOM 2043 O O . GLY B 1 114 ? 40.663 4.810 -26.847 1.00 35.01 80 GLY B O 1
ATOM 2044 N N . SER B 1 115 ? 40.584 2.578 -26.506 1.00 32.58 81 SER B N 1
ATOM 2045 C CA . SER B 1 115 ? 41.126 2.670 -25.148 1.00 36.18 81 SER B CA 1
ATOM 2046 C C . SER B 1 115 ? 42.634 2.925 -25.148 1.00 37.78 81 SER B C 1
ATOM 2047 O O . SER B 1 115 ? 43.214 3.267 -24.115 1.00 35.41 81 SER B O 1
ATOM 2050 N N . SER B 1 116 ? 43.269 2.774 -26.309 1.00 34.52 82 SER B N 1
ATOM 2051 C CA . SER B 1 116 ? 44.718 2.977 -26.397 1.00 32.79 82 SER B CA 1
ATOM 2052 C C . SER B 1 116 ? 45.134 4.450 -26.463 1.00 34.54 82 SER B C 1
ATOM 2053 O O . SER B 1 116 ? 46.328 4.772 -26.409 1.00 33.53 82 SER B O 1
ATOM 2056 N N . GLN B 1 117 ? 44.171 5.357 -26.577 1.00 31.51 83 GLN B N 1
ATOM 2057 C CA . GLN B 1 117 ? 44.526 6.762 -26.533 1.00 33.19 83 GLN B CA 1
ATOM 2058 C C . GLN B 1 117 ? 45.156 7.061 -25.175 1.00 38.34 83 GLN B C 1
ATOM 2059 O O . GLN B 1 117 ? 44.820 6.435 -24.163 1.00 34.12 83 GLN B O 1
ATOM 2065 N N . THR B 1 118 ? 46.076 8.013 -25.154 1.00 28.21 84 THR B N 1
ATOM 2066 C CA . THR B 1 118 ? 46.754 8.368 -23.912 1.00 40.75 84 THR B CA 1
ATOM 2067 C C . THR B 1 118 ? 45.800 9.013 -22.912 1.00 45.80 84 THR B C 1
ATOM 2068 O O . THR B 1 118 ? 46.025 8.949 -21.703 1.00 59.06 84 THR B O 1
ATOM 2072 N N . GLU B 1 119 ? 44.743 9.635 -23.425 1.00 46.55 85 GLU B N 1
ATOM 2073 C CA . GLU B 1 119 ? 43.734 10.284 -22.589 1.00 48.43 85 GLU B CA 1
ATOM 2074 C C . GLU B 1 119 ? 42.370 10.147 -23.240 1.00 45.27 85 GLU B C 1
ATOM 2075 O O . GLU B 1 119 ? 42.250 10.222 -24.459 1.00 36.45 85 GLU B O 1
ATOM 2081 N N . GLN B 1 120 ? 41.338 9.934 -22.431 1.00 42.66 86 GLN B N 1
ATOM 2082 C CA . GLN B 1 120 ? 39.979 9.928 -22.956 1.00 40.07 86 GLN B CA 1
ATOM 2083 C C . GLN B 1 120 ? 39.402 11.334 -22.857 1.00 53.52 86 GLN B C 1
ATOM 2084 O O . GLN B 1 120 ? 38.886 11.729 -21.808 1.00 48.25 86 GLN B O 1
ATOM 2090 N N . VAL B 1 121 ? 39.503 12.090 -23.949 1.00 45.15 87 VAL B N 1
ATOM 2091 C CA . VAL B 1 121 ? 39.055 13.477 -23.957 1.00 38.29 87 VAL B CA 1
ATOM 2092 C C . VAL B 1 121 ? 37.936 13.762 -24.974 1.00 49.28 87 VAL B C 1
ATOM 2093 O O . VAL B 1 121 ? 37.174 14.714 -24.814 1.00 48.91 87 VAL B O 1
ATOM 2097 N N . LEU B 1 122 ? 37.829 12.928 -26.003 1.00 38.32 88 LEU B N 1
ATOM 2098 C CA . LEU B 1 122 ? 36.786 13.086 -27.007 1.00 36.21 88 LEU B CA 1
ATOM 2099 C C . LEU B 1 122 ? 36.149 11.751 -27.313 1.00 42.77 88 LEU B C 1
ATOM 2100 O O . LEU B 1 122 ? 36.735 10.704 -27.063 1.00 44.31 88 LEU B O 1
ATOM 2105 N N . GLU B 1 123 ? 34.955 11.788 -27.885 1.00 43.02 89 GLU B N 1
ATOM 2106 C CA . GLU B 1 123 ? 34.317 10.570 -28.338 1.00 46.40 89 GLU B CA 1
ATOM 2107 C C . GLU B 1 123 ? 34.651 10.324 -29.812 1.00 45.69 89 GLU B C 1
ATOM 2108 O O . GLU B 1 123 ? 34.815 11.270 -30.583 1.00 30.88 89 GLU B O 1
ATOM 2114 N N . ASP B 1 124 ? 34.749 9.056 -30.207 1.00 32.35 90 ASP B N 1
ATOM 2115 C CA . ASP B 1 124 ? 34.970 8.734 -31.611 1.00 35.02 90 ASP B CA 1
ATOM 2116 C C . ASP B 1 124 ? 36.186 9.451 -32.162 1.00 31.33 90 ASP B C 1
ATOM 2117 O O . ASP B 1 124 ? 36.119 10.028 -33.267 1.00 26.01 90 ASP B O 1
ATOM 2122 N N . ALA B 1 125 ? 37.278 9.400 -31.395 1.00 28.18 91 ALA B N 1
ATOM 2123 C CA . ALA B 1 125 ? 38.494 10.166 -31.678 1.00 28.77 91 ALA B CA 1
ATOM 2124 C C . ALA B 1 125 ? 39.725 9.300 -31.984 1.00 28.18 91 ALA B C 1
ATOM 2125 O O . ALA B 1 125 ? 39.783 8.128 -31.604 1.00 27.41 91 ALA B O 1
ATOM 2127 N N . PHE B 1 126 ? 40.701 9.930 -32.650 1.00 23.10 92 PHE B N 1
ATOM 2128 C CA . PHE B 1 126 ? 41.942 9.336 -33.152 1.00 22.49 92 PHE B CA 1
ATOM 2129 C C . PHE B 1 126 ? 43.093 10.283 -32.734 1.00 24.56 92 PHE B C 1
ATOM 2130 O O . PHE B 1 126 ? 43.037 11.483 -32.990 1.00 25.07 92 PHE B O 1
ATOM 2138 N N . GLU B 1 127 ? 44.128 9.734 -32.103 1.00 20.39 93 GLU B N 1
ATOM 2139 C CA . GLU B 1 127 ? 45.207 10.515 -31.507 1.00 23.49 93 GLU B CA 1
ATOM 2140 C C . GLU B 1 127 ? 46.511 10.366 -32.290 1.00 21.03 93 GLU B C 1
ATOM 2141 O O . GLU B 1 127 ? 46.911 9.267 -32.619 1.00 20.72 93 GLU B O 1
ATOM 2147 N N . ILE B 1 128 ? 47.164 11.477 -32.596 1.00 25.59 94 ILE B N 1
ATOM 2148 C CA . ILE B 1 128 ? 48.528 11.415 -33.115 1.00 26.32 94 ILE B CA 1
ATOM 2149 C C . ILE B 1 128 ? 49.451 11.641 -31.918 1.00 28.17 94 ILE B C 1
ATOM 2150 O O . ILE B 1 128 ? 49.500 12.747 -31.364 1.00 26.72 94 ILE B O 1
ATOM 2155 N N . GLN B 1 129 ? 50.128 10.574 -31.488 1.00 23.56 95 GLN B N 1
ATOM 2156 C CA . GLN B 1 129 ? 50.863 10.573 -30.215 1.00 21.97 95 GLN B CA 1
ATOM 2157 C C . GLN B 1 129 ? 52.350 10.899 -30.373 1.00 25.90 95 GLN B C 1
ATOM 2158 O O . GLN B 1 129 ? 52.893 11.709 -29.613 1.00 26.69 95 GLN B O 1
ATOM 2164 N N . ARG B 1 130 ? 53.004 10.245 -31.332 1.00 20.79 96 ARG B N 1
ATOM 2165 C CA . ARG B 1 130 ? 54.439 10.394 -31.555 1.00 19.61 96 ARG B CA 1
ATOM 2166 C C . ARG B 1 130 ? 54.798 10.626 -33.019 1.00 26.73 96 ARG B C 1
ATOM 2167 O O . ARG B 1 130 ? 54.313 9.921 -33.907 1.00 17.64 96 ARG B O 1
ATOM 2175 N N . LEU B 1 131 ? 55.689 11.582 -33.270 1.00 23.24 97 LEU B N 1
ATOM 2176 C CA . LEU B 1 131 ? 56.241 11.739 -34.614 1.00 18.39 97 LEU B CA 1
ATOM 2177 C C . LEU B 1 131 ? 57.656 12.326 -34.523 1.00 18.71 97 LEU B C 1
ATOM 2178 O O . LEU B 1 131 ? 57.820 13.479 -34.124 1.00 20.97 97 LEU B O 1
ATOM 2183 N N . TYR B 1 132 ? 58.657 11.511 -34.881 1.00 20.40 98 TYR B N 1
ATOM 2184 C CA . TYR B 1 132 ? 60.058 11.880 -34.856 1.00 19.49 98 TYR B CA 1
ATOM 2185 C C . TYR B 1 132 ? 60.736 11.610 -36.192 1.00 20.63 98 TYR B C 1
ATOM 2186 O O . TYR B 1 132 ? 60.489 10.584 -36.831 1.00 18.57 98 TYR B O 1
ATOM 2195 N N . ILE B 1 133 ? 61.608 12.523 -36.602 1.00 24.85 99 ILE B N 1
ATOM 2196 C CA . ILE B 1 133 ? 62.455 12.299 -37.772 1.00 22.97 99 ILE B CA 1
ATOM 2197 C C . ILE B 1 133 ? 63.902 12.370 -37.302 1.00 21.87 99 ILE B C 1
ATOM 2198 O O . ILE B 1 133 ? 64.284 13.331 -36.616 1.00 20.86 99 ILE B O 1
ATOM 2203 N N . LEU B 1 134 ? 64.686 11.345 -37.630 1.00 22.55 100 LEU B N 1
ATOM 2204 C CA . LEU B 1 134 ? 66.147 11.387 -37.428 1.00 24.97 100 LEU B CA 1
ATOM 2205 C C . LEU B 1 134 ? 66.801 12.668 -37.986 1.00 31.09 100 LEU B C 1
ATOM 2206 O O . LEU B 1 134 ? 66.544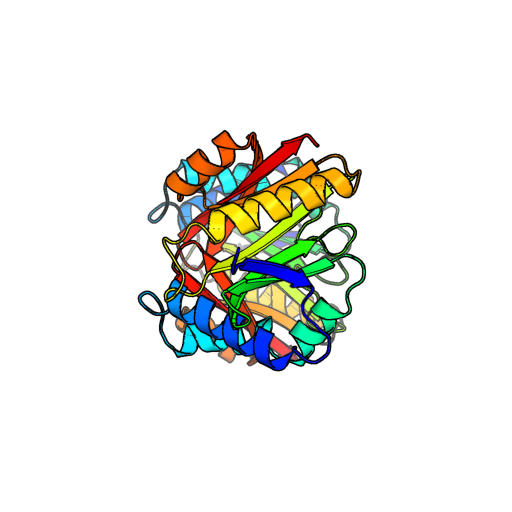 13.078 -39.133 1.00 24.52 100 LEU B O 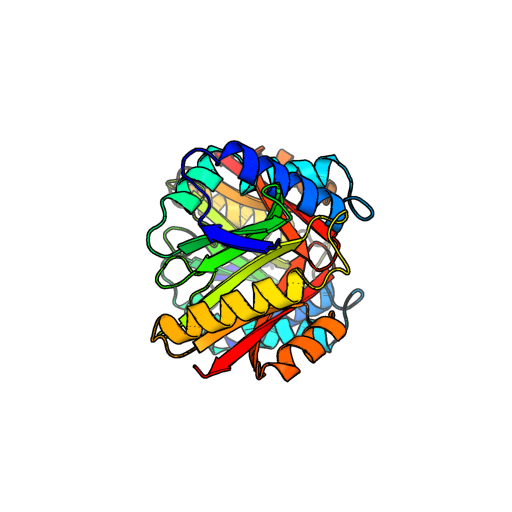1
ATOM 2211 N N . LYS B 1 135 ? 67.661 13.290 -37.182 1.00 26.85 101 LYS B N 1
ATOM 2212 C CA . LYS B 1 135 ? 68.335 14.516 -37.602 1.00 25.21 101 LYS B CA 1
ATOM 2213 C C . LYS B 1 135 ? 69.035 14.377 -38.956 1.00 23.46 101 LYS B C 1
ATOM 2214 O O . LYS B 1 135 ? 69.033 15.314 -39.754 1.00 26.35 101 LYS B O 1
ATOM 2220 N N . ALA B 1 136 ? 69.636 13.219 -39.218 1.00 26.37 102 ALA B N 1
ATOM 2221 C CA . ALA B 1 136 ? 70.327 13.031 -40.491 1.00 27.43 102 ALA B CA 1
ATOM 2222 C C . ALA B 1 136 ? 69.354 13.115 -41.663 1.00 29.28 102 ALA B C 1
ATOM 2223 O O . ALA B 1 136 ? 69.789 13.292 -42.799 1.00 24.12 102 ALA B O 1
ATOM 2225 N N . TYR B 1 137 ? 68.050 12.988 -41.391 1.00 27.33 103 TYR B N 1
ATOM 2226 C CA . TYR B 1 137 ? 67.036 13.019 -42.461 1.00 27.99 103 TYR B CA 1
ATOM 2227 C C . TYR B 1 137 ? 66.066 14.204 -42.402 1.00 22.37 103 TYR B C 1
ATOM 2228 O O . TYR B 1 137 ? 65.068 14.213 -43.123 1.00 24.04 103 TYR B O 1
ATOM 2237 N N . GLN B 1 138 ? 66.346 15.186 -41.551 1.00 21.51 104 GLN B N 1
ATOM 2238 C CA . GLN B 1 138 ? 65.483 16.370 -41.445 1.00 27.68 104 GLN B CA 1
ATOM 2239 C C . GLN B 1 138 ? 65.695 17.353 -42.606 1.00 29.54 104 GLN B C 1
ATOM 2240 O O . GLN B 1 138 ? 66.730 17.335 -43.282 1.00 25.18 104 GLN B O 1
ATOM 2246 N N . GLY B 1 139 ? 64.708 18.204 -42.853 1.00 28.17 105 GLY B N 1
ATOM 2247 C CA . GLY B 1 139 ? 64.829 19.216 -43.887 1.00 25.48 105 GLY B CA 1
ATOM 2248 C C . GLY B 1 139 ? 64.521 18.701 -45.289 1.00 23.23 105 GLY B C 1
ATOM 2249 O O . GLY B 1 139 ? 64.651 19.427 -46.263 1.00 34.56 105 GLY B O 1
ATOM 2250 N N . LEU B 1 140 ? 64.094 17.450 -45.377 1.00 22.81 106 LEU B N 1
ATOM 2251 C CA . LEU B 1 140 ? 63.817 16.802 -46.658 1.00 30.00 106 LEU B CA 1
ATOM 2252 C C . LEU B 1 140 ? 62.312 16.709 -46.909 1.00 36.15 106 LEU B C 1
ATOM 2253 O O . LEU B 1 140 ? 61.869 16.152 -47.917 1.00 31.29 106 LEU B O 1
ATOM 2258 N N . GLY B 1 141 ? 61.528 17.236 -45.976 1.00 30.56 107 GLY B N 1
ATOM 2259 C CA . GLY B 1 141 ? 60.078 17.167 -46.085 1.00 30.72 107 GLY B CA 1
ATOM 2260 C C . GLY B 1 141 ? 59.468 15.895 -45.528 1.00 29.24 107 GLY B C 1
ATOM 2261 O O . GLY B 1 141 ? 58.260 15.654 -45.663 1.00 25.81 107 GLY B O 1
ATOM 2262 N N . LEU B 1 142 ? 60.271 15.057 -44.880 1.00 24.24 108 LEU B N 1
ATOM 2263 C CA . LEU B 1 142 ? 59.712 13.776 -44.447 1.00 27.01 108 LEU B CA 1
ATOM 2264 C C . LEU B 1 142 ? 58.723 13.948 -43.289 1.00 25.80 108 LEU B C 1
ATOM 2265 O O . LEU B 1 142 ? 57.763 13.196 -43.180 1.00 21.52 108 LEU B O 1
ATOM 2270 N N . GLY B 1 143 ? 58.948 14.940 -42.431 1.00 25.87 109 GLY B N 1
ATOM 2271 C CA . GLY B 1 143 ? 58.045 15.165 -41.301 1.00 26.24 109 GLY B CA 1
ATOM 2272 C C . GLY B 1 143 ? 56.630 15.528 -41.766 1.00 24.51 109 GLY B C 1
ATOM 2273 O O . GLY B 1 143 ? 55.622 14.971 -41.313 1.00 25.82 109 GLY B O 1
ATOM 2274 N N . LYS B 1 144 ? 56.566 16.488 -42.675 1.00 25.99 110 LYS B N 1
ATOM 2275 C CA . LYS B 1 144 ? 55.311 16.905 -43.274 1.00 28.73 110 LYS B CA 1
ATOM 2276 C C . LYS B 1 144 ? 54.622 15.722 -43.933 1.00 26.80 110 LYS B C 1
ATOM 2277 O O . LYS B 1 144 ? 53.423 15.510 -43.755 1.00 22.53 110 LYS B O 1
ATOM 2283 N N . GLN B 1 145 ? 55.382 14.935 -44.686 1.00 25.11 111 GLN B N 1
ATOM 2284 C CA . GLN B 1 145 ? 54.798 13.794 -45.378 1.00 25.29 111 GLN B CA 1
ATOM 2285 C C . GLN B 1 145 ? 54.222 12.776 -44.389 1.00 29.48 111 GLN B C 1
ATOM 2286 O O . GLN B 1 145 ? 53.155 12.228 -44.611 1.00 23.35 111 GLN B O 1
ATOM 2292 N N . LEU B 1 146 ? 54.931 12.526 -43.294 1.00 21.19 112 LEU B N 1
ATOM 2293 C CA . LEU B 1 146 ? 54.440 11.574 -42.296 1.00 22.56 112 LEU B CA 1
ATOM 2294 C C . LEU B 1 146 ? 53.214 12.141 -41.534 1.00 17.49 112 LEU B C 1
ATOM 2295 O O . LEU B 1 146 ? 52.285 11.406 -41.247 1.00 23.04 112 LEU B O 1
ATOM 2300 N N . PHE B 1 147 ? 53.208 13.441 -41.238 1.00 17.60 113 PHE B N 1
ATOM 2301 C CA . PHE B 1 147 ? 52.057 14.066 -40.590 1.00 22.93 113 PHE B CA 1
ATOM 2302 C C . PHE B 1 147 ? 50.833 14.031 -41.497 1.00 27.58 113 PHE B C 1
ATOM 2303 O O . PHE B 1 147 ? 49.732 13.713 -41.047 1.00 19.07 113 PHE B O 1
ATOM 2311 N N . GLU B 1 148 ? 51.031 14.322 -42.781 1.00 19.39 114 GLU B N 1
ATOM 2312 C CA . GLU B 1 148 ? 49.947 14.240 -43.745 1.00 25.37 114 GLU B CA 1
ATOM 2313 C C . GLU B 1 148 ? 49.415 12.810 -43.928 1.00 28.71 114 GLU B C 1
ATOM 2314 O O . GLU B 1 148 ? 48.210 12.606 -44.120 1.00 25.53 114 GLU B O 1
ATOM 2320 N N . PHE B 1 149 ? 50.307 11.823 -43.854 1.00 25.51 115 PHE B N 1
ATOM 2321 C CA . PHE B 1 149 ? 49.895 10.423 -43.857 1.00 28.14 115 PHE B CA 1
ATOM 2322 C C . PHE B 1 149 ? 49.038 10.121 -42.619 1.00 28.73 115 PHE B C 1
ATOM 2323 O O . PHE B 1 149 ? 48.034 9.399 -42.705 1.00 24.20 115 PHE B O 1
ATOM 2331 N N . ALA B 1 150 ? 49.447 10.651 -41.466 1.00 24.66 116 ALA B N 1
ATOM 2332 C CA . ALA B 1 150 ? 48.670 10.462 -40.235 1.00 20.29 116 ALA B CA 1
ATOM 2333 C C . ALA B 1 150 ? 47.251 11.013 -40.355 1.00 24.83 116 ALA B C 1
ATOM 2334 O O . ALA B 1 150 ? 46.302 10.348 -39.926 1.00 19.46 116 ALA B O 1
ATOM 2336 N N . LEU B 1 151 ? 47.108 12.212 -40.925 1.00 23.04 117 LEU B N 1
ATOM 2337 C CA . LEU B 1 151 ? 45.779 12.820 -41.148 1.00 25.66 117 LEU B CA 1
ATOM 2338 C C . LEU B 1 151 ? 44.906 12.007 -42.105 1.00 29.91 117 LEU B C 1
ATOM 2339 O O . LEU B 1 151 ? 43.680 11.917 -41.929 1.00 24.27 117 LEU B O 1
ATOM 2344 N N . GLU B 1 152 ? 45.524 11.431 -43.132 1.00 30.30 118 GLU B N 1
ATOM 2345 C CA . GLU B 1 152 ? 44.775 10.576 -44.054 1.00 36.98 118 GLU B CA 1
ATOM 2346 C C . GLU B 1 152 ? 44.338 9.254 -43.393 1.00 35.79 118 GLU B C 1
ATOM 2347 O O . GLU B 1 152 ? 43.209 8.800 -43.588 1.00 32.66 118 GLU B O 1
ATOM 2353 N N . ARG B 1 153 ? 45.209 8.652 -42.583 1.00 27.61 119 ARG B N 1
ATOM 2354 C CA . ARG B 1 153 ? 44.792 7.491 -41.797 1.00 27.68 119 ARG B CA 1
ATOM 2355 C C . ARG B 1 153 ? 43.581 7.821 -40.929 1.00 29.05 119 ARG B C 1
ATOM 2356 O O . ARG B 1 153 ? 42.634 7.032 -40.811 1.00 24.67 119 ARG B O 1
ATOM 2364 N N . ALA B 1 154 ? 43.611 8.996 -40.320 1.00 27.30 120 ALA B N 1
ATOM 2365 C CA . ALA B 1 154 ? 42.508 9.448 -39.467 1.00 29.73 120 ALA B CA 1
ATOM 2366 C C . ALA B 1 154 ? 41.220 9.549 -40.271 1.00 27.07 120 ALA B C 1
ATOM 2367 O O . ALA B 1 154 ? 40.152 9.138 -39.808 1.00 29.30 120 ALA B O 1
ATOM 2369 N N . GLN B 1 155 ? 41.326 10.116 -41.467 1.00 25.20 121 GLN B N 1
ATOM 2370 C CA . GLN B 1 155 ? 40.181 10.271 -42.352 1.00 26.40 121 GLN B CA 1
ATOM 2371 C C . GLN B 1 155 ? 39.590 8.902 -42.693 1.00 34.77 121 GLN B C 1
ATOM 2372 O O . GLN B 1 155 ? 38.384 8.685 -42.597 1.00 35.17 121 GLN B O 1
ATOM 2378 N N . ILE B 1 156 ? 40.458 7.970 -43.062 1.00 36.42 122 ILE B N 1
ATOM 2379 C CA . ILE B 1 156 ? 40.048 6.616 -43.423 1.00 36.19 122 ILE B CA 1
ATOM 2380 C C . ILE B 1 156 ? 39.448 5.824 -42.237 1.00 36.46 122 ILE B C 1
ATOM 2381 O O . ILE B 1 156 ? 38.715 4.854 -42.430 1.00 29.87 122 ILE B O 1
ATOM 2386 N N . SER B 1 157 ? 39.752 6.247 -41.014 1.00 30.44 123 SER B N 1
ATOM 2387 C CA . SER B 1 157 ? 39.325 5.513 -39.824 1.00 35.03 123 SER B CA 1
ATOM 2388 C C . SER B 1 157 ? 37.816 5.601 -39.619 1.00 30.96 123 SER B C 1
ATOM 2389 O O . SER B 1 157 ? 37.214 4.768 -38.939 1.00 26.71 123 SER B O 1
ATOM 2392 N N . GLY B 1 158 ? 37.217 6.638 -40.189 1.00 32.69 124 GLY B N 1
ATOM 2393 C CA . GLY B 1 158 ? 35.794 6.861 -40.048 1.00 37.51 124 GLY B CA 1
ATOM 2394 C C . GLY B 1 158 ? 35.415 7.449 -38.704 1.00 35.39 124 GLY B C 1
ATOM 2395 O O . GLY B 1 158 ? 34.237 7.587 -38.408 1.00 30.05 124 GLY B O 1
ATOM 2396 N N . LEU B 1 159 ? 36.408 7.790 -37.883 1.00 35.66 125 LEU B N 1
ATOM 2397 C CA . LEU B 1 159 ? 36.139 8.441 -36.603 1.00 29.26 125 LEU B CA 1
ATOM 2398 C C . LEU B 1 159 ? 35.785 9.919 -36.831 1.00 31.77 125 LEU B C 1
ATOM 2399 O O . LEU B 1 159 ? 35.842 10.406 -37.960 1.00 24.69 125 LEU B O 1
ATOM 2404 N N . SER B 1 160 ? 35.391 10.617 -35.768 1.00 23.10 126 SER B N 1
ATOM 2405 C CA . SER B 1 160 ? 34.903 11.985 -35.899 1.00 31.41 126 SER B CA 1
ATOM 2406 C C . SER B 1 160 ? 35.980 13.053 -35.714 1.00 29.16 126 SER B C 1
ATOM 2407 O O . SER B 1 160 ? 35.877 14.123 -36.294 1.00 26.73 126 SER B O 1
ATOM 2410 N N . TRP B 1 161 ? 37.014 12.745 -34.927 1.00 25.32 127 TRP B N 1
ATOM 2411 C CA . TRP B 1 161 ? 38.042 13.730 -34.581 1.00 27.35 127 TRP B CA 1
ATOM 2412 C C . TRP B 1 161 ? 39.458 13.127 -34.599 1.00 20.54 127 TRP B C 1
ATOM 2413 O O . TRP B 1 161 ? 39.661 11.950 -34.292 1.00 29.55 127 TRP B O 1
ATOM 2424 N N . VAL B 1 162 ? 40.418 13.944 -35.000 1.00 22.04 128 VAL B N 1
ATOM 2425 C CA . VAL B 1 162 ? 41.826 13.642 -34.781 1.00 23.14 128 VAL B CA 1
ATOM 2426 C C . VAL B 1 162 ? 42.340 14.755 -33.877 1.00 19.36 128 VAL B C 1
ATOM 2427 O O . VAL B 1 162 ? 41.987 15.926 -34.051 1.00 25.23 128 VAL B O 1
ATOM 2431 N N . TRP B 1 163 ? 43.118 14.384 -32.867 1.00 22.20 129 TRP B N 1
ATOM 2432 C CA . TRP B 1 163 ? 43.632 15.344 -31.909 1.00 20.99 129 TRP B CA 1
ATOM 2433 C C . TRP B 1 163 ? 45.099 15.110 -31.540 1.00 25.04 129 TRP B C 1
ATOM 2434 O O . TRP B 1 163 ? 45.658 14.032 -31.750 1.00 24.96 129 TRP B O 1
ATOM 2445 N N . LEU B 1 164 ? 45.717 16.141 -30.978 1.00 23.00 130 LEU B N 1
ATOM 2446 C CA . LEU B 1 164 ? 47.072 16.029 -30.479 1.00 26.04 130 LEU B CA 1
ATOM 2447 C C . LEU B 1 164 ? 47.282 17.071 -29.381 1.00 27.25 130 LEU B C 1
ATOM 2448 O O . LEU B 1 164 ? 46.482 17.987 -29.226 1.00 25.98 130 LEU B O 1
ATOM 2453 N N . GLY B 1 165 ? 48.340 16.902 -28.599 1.00 31.93 131 GLY B N 1
ATOM 2454 C CA . GLY B 1 165 ? 48.669 17.849 -27.555 1.00 26.06 131 GLY B CA 1
ATOM 2455 C C . GLY B 1 165 ? 49.844 18.705 -27.961 1.00 29.43 131 GLY B C 1
ATOM 2456 O O . GLY B 1 165 ? 50.751 18.232 -28.631 1.00 31.67 131 GLY B O 1
ATOM 2457 N N . VAL B 1 166 ? 49.825 19.973 -27.560 1.00 34.96 132 VAL B N 1
ATOM 2458 C CA . VAL B 1 166 ? 50.938 20.869 -27.835 1.00 35.14 132 VAL B CA 1
ATOM 2459 C C . VAL B 1 166 ? 51.200 21.748 -26.611 1.00 34.59 132 VAL B C 1
ATOM 2460 O O . VAL B 1 166 ? 50.270 22.169 -25.925 1.00 34.78 132 VAL B O 1
ATOM 2464 N N . TRP B 1 167 ? 52.475 22.009 -26.347 1.00 32.65 133 TRP B N 1
ATOM 2465 C CA . TRP B 1 167 ? 52.896 22.824 -25.215 1.00 35.25 133 TRP B CA 1
ATOM 2466 C C . TRP B 1 167 ? 52.426 24.270 -25.387 1.00 38.66 133 TRP B C 1
ATOM 2467 O O . TRP B 1 167 ? 52.659 24.882 -26.430 1.00 32.93 133 TRP B O 1
ATOM 2478 N N . GLU B 1 168 ? 51.773 24.813 -24.360 1.00 30.94 134 GLU B N 1
ATOM 2479 C CA . GLU B 1 168 ? 51.324 26.200 -24.393 1.00 40.72 134 GLU B CA 1
ATOM 2480 C C . GLU B 1 168 ? 52.370 27.176 -24.941 1.00 31.74 134 GLU B C 1
ATOM 2481 O O . GLU B 1 168 ? 52.013 28.181 -25.537 1.00 41.03 134 GLU B O 1
ATOM 2487 N N . LYS B 1 169 ? 53.651 26.877 -24.746 1.00 40.54 135 LYS B N 1
ATOM 2488 C CA . LYS B 1 169 ? 54.717 27.798 -25.155 1.00 42.29 135 LYS B CA 1
ATOM 2489 C C . LYS B 1 169 ? 55.271 27.556 -26.550 1.00 39.46 135 LYS B C 1
ATOM 2490 O O . LYS B 1 169 ? 56.120 28.319 -27.016 1.00 40.62 135 LYS B O 1
ATOM 2496 N N . ASN B 1 170 ? 54.820 26.496 -27.217 1.00 35.75 136 ASN B N 1
ATOM 2497 C CA . ASN B 1 170 ? 55.341 26.200 -28.557 1.00 35.84 136 ASN B CA 1
ATOM 2498 C C . ASN B 1 170 ? 54.487 26.813 -29.664 1.00 44.81 136 ASN B C 1
ATOM 2499 O O . ASN B 1 170 ? 53.757 26.105 -30.372 1.00 32.03 136 ASN B O 1
ATOM 2504 N N . VAL B 1 171 ? 54.604 28.132 -29.808 1.00 39.83 137 VAL B N 1
ATOM 2505 C CA . VAL B 1 171 ? 53.775 28.892 -30.724 1.00 39.30 137 VAL B CA 1
ATOM 2506 C C . VAL B 1 171 ? 53.977 28.482 -32.172 1.00 38.04 137 VAL B C 1
ATOM 2507 O O . VAL B 1 171 ? 53.026 28.497 -32.968 1.00 40.01 137 VAL B O 1
ATOM 2511 N N . LYS B 1 172 ? 55.202 28.117 -32.526 1.00 31.08 138 LYS B N 1
ATOM 2512 C CA . LYS B 1 172 ? 55.472 27.786 -33.919 1.00 42.85 138 LYS B CA 1
ATOM 2513 C C . LYS B 1 172 ? 54.639 26.565 -34.301 1.00 46.91 138 LYS B C 1
ATOM 2514 O O . LYS B 1 172 ? 53.945 26.564 -35.329 1.00 43.87 138 LYS B O 1
ATOM 2520 N N . ALA B 1 173 ? 54.698 25.537 -33.455 1.00 42.34 139 ALA B N 1
ATOM 2521 C CA . ALA B 1 173 ? 53.924 24.323 -33.678 1.00 42.20 139 ALA B CA 1
ATOM 2522 C C . ALA B 1 173 ? 52.430 24.631 -33.704 1.00 37.05 139 ALA B C 1
ATOM 2523 O O . ALA B 1 173 ? 51.691 24.079 -34.530 1.00 31.25 139 ALA B O 1
ATOM 2525 N N . GLN B 1 174 ? 51.993 25.521 -32.835 1.00 33.55 140 GLN B N 1
ATOM 2526 C CA . GLN B 1 174 ? 50.605 25.887 -32.798 1.00 36.52 140 GLN B CA 1
ATOM 2527 C C . GLN B 1 174 ? 50.147 26.384 -34.131 1.00 35.88 140 GLN B C 1
ATOM 2528 O O . GLN B 1 174 ? 49.141 25.966 -34.642 1.00 28.26 140 GLN B O 1
ATOM 2534 N N . LEU B 1 175 ? 50.943 27.251 -34.709 1.00 33.41 141 LEU B N 1
ATOM 2535 C CA . LEU B 1 175 ? 50.627 27.920 -35.945 1.00 34.98 141 LEU B CA 1
ATOM 2536 C C . LEU B 1 175 ? 50.546 26.947 -37.094 1.00 37.42 141 LEU B C 1
ATOM 2537 O O . LEU B 1 175 ? 49.683 27.011 -37.926 1.00 39.02 141 LEU B O 1
ATOM 2542 N N . LEU B 1 176 ? 51.451 26.003 -37.082 1.00 34.34 142 LEU B N 1
ATOM 2543 C CA . LEU B 1 176 ? 51.470 24.987 -38.077 1.00 35.69 142 LEU B CA 1
ATOM 2544 C C . LEU B 1 176 ? 50.210 24.113 -38.042 1.00 40.83 142 LEU B C 1
ATOM 2545 O O . LEU B 1 176 ? 49.587 23.925 -39.044 1.00 28.01 142 LEU B O 1
ATOM 2550 N N . TYR B 1 177 ? 49.882 23.613 -36.853 1.00 31.90 143 TYR B N 1
ATOM 2551 C CA . TYR B 1 177 ? 48.696 22.850 -36.598 1.00 28.76 143 TYR B CA 1
ATOM 2552 C C . TYR B 1 177 ? 47.438 23.582 -37.030 1.00 30.63 143 TYR B C 1
ATOM 2553 O O . TYR B 1 177 ? 46.565 23.005 -37.586 1.00 28.29 143 TYR B O 1
ATOM 2562 N N . ALA B 1 178 ? 47.393 24.867 -36.790 1.00 25.86 144 ALA B N 1
ATOM 2563 C CA . ALA B 1 178 ? 46.210 25.647 -37.121 1.00 41.65 144 ALA B CA 1
ATOM 2564 C C . ALA B 1 178 ? 45.996 25.648 -38.641 1.00 42.02 144 ALA B C 1
ATOM 2565 O O . ALA B 1 178 ? 44.870 25.764 -39.118 1.00 33.00 144 ALA B O 1
ATOM 2567 N N . LYS B 1 179 ? 47.071 25.476 -39.397 1.00 30.14 145 LYS B N 1
ATOM 2568 C CA . LYS B 1 179 ? 46.952 25.542 -40.854 1.00 41.13 145 LYS B CA 1
ATOM 2569 C C . LYS B 1 179 ? 46.300 24.293 -41.424 1.00 38.12 145 LYS B C 1
ATOM 2570 O O . LYS B 1 179 ? 45.694 24.326 -42.511 1.00 37.18 145 LYS B O 1
ATOM 2576 N N . TYR B 1 180 ? 46.428 23.192 -40.692 1.00 26.86 146 TYR B N 1
ATOM 2577 C CA . TYR B 1 180 ? 45.765 21.953 -41.069 1.00 30.32 146 TYR B CA 1
ATOM 2578 C C . TYR B 1 180 ? 44.337 21.897 -40.546 1.00 29.00 146 TYR B C 1
ATOM 2579 O O . TYR B 1 180 ? 43.626 20.922 -40.775 1.00 38.48 146 TYR B O 1
ATOM 2588 N N . GLY B 1 181 ? 43.910 22.939 -39.845 1.00 30.39 147 GLY B N 1
ATOM 2589 C CA . GLY B 1 181 ? 42.551 22.974 -39.328 1.00 32.45 147 GLY B CA 1
ATOM 2590 C C . GLY B 1 181 ? 42.366 22.512 -37.881 1.00 36.86 147 GLY B C 1
ATOM 2591 O O . GLY B 1 181 ? 41.235 22.237 -37.467 1.00 31.57 147 GLY B O 1
ATOM 2592 N N . PHE B 1 182 ? 43.451 22.417 -37.108 1.00 26.69 148 PHE B N 1
ATOM 2593 C CA . PHE B 1 182 ? 43.323 22.041 -35.693 1.00 25.85 148 PHE B CA 1
ATOM 2594 C C . PHE B 1 182 ? 42.911 23.270 -34.865 1.00 37.48 148 PHE B C 1
ATOM 2595 O O . PHE B 1 182 ? 43.298 24.397 -35.187 1.00 26.89 148 PHE B O 1
ATOM 2603 N N . GLU B 1 183 ? 42.145 23.039 -33.798 1.00 25.48 149 GLU B N 1
ATOM 2604 C CA . GLU B 1 183 ? 41.649 24.104 -32.920 1.00 28.83 149 GLU B CA 1
ATOM 2605 C C . GLU B 1 183 ? 41.692 23.631 -31.473 1.00 31.13 149 GLU B C 1
ATOM 2606 O O . GLU B 1 183 ? 41.459 22.455 -31.189 1.00 29.08 149 GLU B O 1
ATOM 2612 N N . GLN B 1 184 ? 41.974 24.543 -30.554 1.00 30.28 150 GLN B N 1
ATOM 2613 C CA . GLN B 1 184 ? 42.052 24.178 -29.148 1.00 35.10 150 GLN B CA 1
ATOM 2614 C C . GLN B 1 184 ? 40.667 23.828 -28.643 1.00 36.29 150 GLN B C 1
ATOM 2615 O O . GLN B 1 184 ? 39.671 24.387 -29.107 1.00 40.30 150 GLN B O 1
ATOM 2621 N N . PHE B 1 185 ? 40.594 22.887 -27.709 1.00 34.29 151 PHE B N 1
ATOM 2622 C CA . PHE B 1 185 ? 39.302 22.531 -27.136 1.00 39.25 151 PHE B CA 1
ATOM 2623 C C . PHE B 1 185 ? 39.440 22.226 -25.658 1.00 41.10 151 PHE B C 1
ATOM 2624 O O . PHE B 1 185 ? 38.448 22.079 -24.941 1.00 40.28 151 PHE B O 1
ATOM 2632 N N . SER B 1 186 ? 40.681 22.146 -25.198 1.00 33.53 152 SER B N 1
ATOM 2633 C CA . SER B 1 186 ? 40.914 21.849 -23.793 1.00 36.28 152 SER B CA 1
ATOM 2634 C C . SER B 1 186 ? 42.362 22.048 -23.399 1.00 33.45 152 SER B C 1
ATOM 2635 O O . SER B 1 186 ? 43.207 22.403 -24.221 1.00 44.34 152 SER B O 1
ATOM 2638 N N . LYS B 1 187 ? 42.651 21.833 -22.128 1.00 31.81 153 LYS B N 1
ATOM 2639 C CA . LYS B 1 187 ? 44.005 22.002 -21.650 1.00 31.38 153 LYS B CA 1
ATOM 2640 C C . LYS B 1 187 ? 44.207 21.245 -20.366 1.00 43.81 153 LYS B C 1
ATOM 2641 O O . LYS B 1 187 ? 43.248 20.864 -19.685 1.00 44.56 153 LYS B O 1
ATOM 2647 N N . HIS B 1 188 ? 45.467 21.024 -20.040 1.00 33.94 154 HIS B N 1
ATOM 2648 C CA . HIS B 1 188 ? 45.801 20.303 -18.837 1.00 37.07 154 HIS B CA 1
ATOM 2649 C C . HIS B 1 188 ? 47.011 20.957 -18.206 1.00 38.52 154 HIS B C 1
ATOM 2650 O O . HIS B 1 188 ? 48.072 21.080 -18.833 1.00 36.39 154 HIS B O 1
ATOM 2657 N N . SER B 1 189 ? 46.847 21.403 -16.967 1.00 35.38 155 SER B N 1
ATOM 2658 C CA . SER B 1 189 ? 47.971 21.969 -16.232 1.00 36.48 155 SER B CA 1
ATOM 2659 C C . SER B 1 189 ? 48.497 20.967 -15.214 1.00 43.28 155 SER B C 1
ATOM 2660 O O . SER B 1 189 ? 47.784 20.061 -14.775 1.00 37.92 155 SER B O 1
ATOM 2663 N N . PHE B 1 190 ? 49.766 21.127 -14.869 1.00 48.58 156 PHE B N 1
ATOM 2664 C CA . PHE B 1 190 ? 50.449 20.242 -13.937 1.00 46.18 156 PHE B CA 1
ATOM 2665 C C . PHE B 1 190 ? 51.664 21.004 -13.426 1.00 41.96 156 PHE B C 1
ATOM 2666 O O . PHE B 1 190 ? 51.956 22.100 -13.904 1.00 48.91 156 PHE B O 1
ATOM 2674 N N . PHE B 1 191 ? 52.376 20.439 -12.463 1.00 34.59 157 PHE B N 1
ATOM 2675 C CA . PHE B 1 191 ? 53.596 21.082 -11.997 1.00 38.40 157 PHE B CA 1
ATOM 2676 C C . PHE B 1 191 ? 54.773 20.122 -11.876 1.00 42.01 157 PHE B C 1
ATOM 2677 O O . PHE B 1 191 ? 54.586 18.925 -11.636 1.00 41.08 157 PHE B O 1
ATOM 2685 N N . VAL B 1 192 ? 55.972 20.674 -12.070 1.00 37.74 158 VAL B N 1
ATOM 2686 C CA . VAL B 1 192 ? 57.240 19.994 -11.846 1.00 46.26 158 VAL B CA 1
ATOM 2687 C C . VAL B 1 192 ? 58.142 20.860 -10.965 1.00 50.44 158 VAL B C 1
ATOM 2688 O O . VAL B 1 192 ? 58.669 21.887 -11.421 1.00 40.46 158 VAL B O 1
ATOM 2692 N N . GLY B 1 193 ? 58.323 20.438 -9.714 1.00 45.87 159 GLY B N 1
ATOM 2693 C CA . GLY B 1 193 ? 59.088 21.205 -8.749 1.00 42.62 159 GLY B CA 1
ATOM 2694 C C . GLY B 1 193 ? 58.418 22.527 -8.409 1.00 38.77 159 GLY B C 1
ATOM 2695 O O . GLY B 1 193 ? 57.430 22.562 -7.691 1.00 42.26 159 GLY B O 1
ATOM 2696 N N . ASN B 1 194 ? 58.962 23.619 -8.932 1.00 44.30 160 ASN B N 1
ATOM 2697 C CA . ASN B 1 194 ? 58.437 24.951 -8.651 1.00 45.05 160 ASN B CA 1
ATOM 2698 C C . ASN B 1 194 ? 57.721 25.540 -9.850 1.00 44.90 160 ASN B C 1
ATOM 2699 O O . ASN B 1 194 ? 57.162 26.634 -9.763 1.00 37.85 160 ASN B O 1
ATOM 2704 N N . LYS B 1 195 ? 57.752 24.807 -10.963 1.00 40.11 161 LYS B N 1
ATOM 2705 C CA . LYS B 1 195 ? 57.252 25.291 -12.254 1.00 40.92 161 LYS B CA 1
ATOM 2706 C C . LYS B 1 195 ? 55.926 24.643 -12.664 1.00 41.20 161 LYS B C 1
ATOM 2707 O O . LYS B 1 195 ? 55.819 23.415 -12.752 1.00 41.78 161 LYS B O 1
ATOM 2713 N N . VAL B 1 196 ? 54.918 25.479 -12.901 1.00 30.43 162 VAL B N 1
ATOM 2714 C CA . VAL B 1 196 ? 53.629 25.033 -13.413 1.00 37.56 162 VAL B CA 1
ATOM 2715 C C . VAL B 1 196 ? 53.622 25.172 -14.938 1.00 42.47 162 VAL B C 1
ATOM 2716 O O . VAL B 1 196 ? 54.141 26.147 -15.481 1.00 38.65 162 VAL B O 1
ATOM 2720 N N . ASP B 1 197 ? 53.047 24.195 -15.632 1.00 34.72 163 ASP B N 1
ATOM 2721 C CA . ASP B 1 197 ? 52.917 24.290 -17.079 1.00 40.88 163 ASP B CA 1
ATOM 2722 C C . ASP B 1 197 ? 51.578 23.805 -17.613 1.00 50.28 163 ASP B C 1
ATOM 2723 O O . ASP B 1 197 ? 50.795 23.174 -16.893 1.00 44.70 163 ASP B O 1
ATOM 2728 N N . THR B 1 198 ? 51.323 24.109 -18.883 1.00 35.75 164 THR B N 1
ATOM 2729 C CA . THR B 1 198 ? 50.066 23.739 -19.491 1.00 36.30 164 THR B CA 1
ATOM 2730 C C . THR B 1 198 ? 50.258 23.143 -20.873 1.00 37.51 164 THR B C 1
ATOM 2731 O O . THR B 1 198 ? 51.098 23.599 -21.647 1.00 36.66 164 THR B O 1
ATOM 2735 N N . ASP B 1 199 ? 49.476 22.111 -21.169 1.00 37.75 165 ASP B N 1
ATOM 2736 C CA . ASP B 1 199 ? 49.368 21.608 -22.532 1.00 38.43 165 ASP B CA 1
ATOM 2737 C C . ASP B 1 199 ? 47.994 21.920 -23.072 1.00 36.91 165 ASP B C 1
ATOM 2738 O O . ASP B 1 199 ? 46.980 21.751 -22.373 1.00 36.44 165 ASP B O 1
ATOM 2743 N N . TRP B 1 200 ? 47.957 22.390 -24.313 1.00 37.38 166 TRP B N 1
ATOM 2744 C CA . TRP B 1 200 ? 46.695 22.566 -25.019 1.00 31.48 166 TRP B CA 1
ATOM 2745 C C . TRP B 1 200 ? 46.398 21.320 -25.833 1.00 33.01 166 TRP B C 1
ATOM 2746 O O . TRP B 1 200 ? 47.300 20.735 -26.433 1.00 32.46 166 TRP B O 1
ATOM 2757 N N . LEU B 1 201 ? 45.126 20.936 -25.873 1.00 25.28 167 LEU B N 1
ATOM 2758 C CA . LEU B 1 201 ? 44.678 19.853 -26.738 1.00 26.67 167 LEU B CA 1
ATOM 2759 C C . LEU B 1 201 ? 43.987 20.463 -27.947 1.00 33.33 167 LEU B C 1
ATOM 2760 O O . LEU B 1 201 ? 43.167 21.359 -27.800 1.00 27.26 167 LEU B O 1
ATOM 2765 N N . LEU B 1 202 ? 44.343 20.000 -29.144 1.00 29.75 168 LEU B N 1
ATOM 2766 C CA . LEU B 1 202 ? 43.785 20.564 -30.363 1.00 27.04 168 LEU B CA 1
ATOM 2767 C C . LEU B 1 202 ? 43.125 19.441 -31.135 1.00 20.00 168 LEU B C 1
ATOM 2768 O O . LEU B 1 202 ? 43.681 18.341 -31.223 1.00 23.89 168 LEU B O 1
ATOM 2773 N N . LYS B 1 203 ? 41.944 19.721 -31.689 1.00 21.14 169 LYS B N 1
ATOM 2774 C CA . LYS B 1 203 ? 41.249 18.756 -32.516 1.00 20.94 169 LYS B CA 1
ATOM 2775 C C . LYS B 1 203 ? 40.918 19.291 -33.898 1.00 22.45 169 LYS B C 1
ATOM 2776 O O . LYS B 1 203 ? 40.761 20.495 -34.104 1.00 27.33 169 LYS B O 1
ATOM 2782 N N . LYS B 1 204 ? 40.788 18.354 -34.826 1.00 29.26 170 LYS B N 1
ATOM 2783 C CA . LYS B 1 204 ? 40.393 18.623 -36.193 1.00 26.67 170 LYS B CA 1
ATOM 2784 C C . LYS B 1 204 ? 39.218 17.728 -36.565 1.00 26.88 170 LYS B C 1
ATOM 2785 O O . LYS B 1 204 ? 39.282 16.499 -36.458 1.00 23.42 170 LYS B O 1
ATOM 2791 N N . SER B 1 205 ? 38.152 18.355 -37.036 1.00 23.20 171 SER B N 1
ATOM 2792 C CA . SER B 1 205 ? 36.988 17.632 -37.529 1.00 27.55 171 SER B CA 1
ATOM 2793 C C . SER B 1 205 ? 37.329 16.700 -38.684 1.00 25.44 171 SER B C 1
ATOM 2794 O O . SER B 1 205 ? 37.915 17.120 -39.684 1.00 27.42 171 SER B O 1
ATOM 2797 N N . LEU B 1 206 ? 36.933 15.441 -38.560 1.00 21.05 172 LEU B N 1
ATOM 2798 C CA . LEU B 1 206 ? 37.070 14.504 -39.675 1.00 32.85 172 LEU B CA 1
ATOM 2799 C C . LEU B 1 206 ? 35.755 14.439 -40.477 1.00 37.24 172 LEU B C 1
ATOM 2800 O O . LEU B 1 206 ? 35.699 13.821 -41.540 1.00 38.38 172 LEU B O 1
#

B-factor: mean 33.87, std 11.72, range [13.46, 94.08]

Nearest PDB structures (foldseek):
  4e2a-assembly1_A  TM=1.006E+00  e=1.828E-35  Streptococcus mutans
  8osp-assembly2_C  TM=8.833E-01  e=1.000E-20  Lactobacillus
  1tiq-assembly1_A  TM=8.980E-01  e=1.203E-20  Bacillus subtilis
  1tiq-assembly2_B  TM=8.497E-01  e=5.086E-18  Bacillus subtilis
  1wk4-assembly1_A  TM=7.609E-01  e=1.265E-10  Thermus thermophilus HB8

Foldseek 3Di:
DKDKDFQDPVCLVVVLVQVLQQLCVVPVVPDPPVVSVVCCVPCRDSVNSNCQCVDPFKTKMF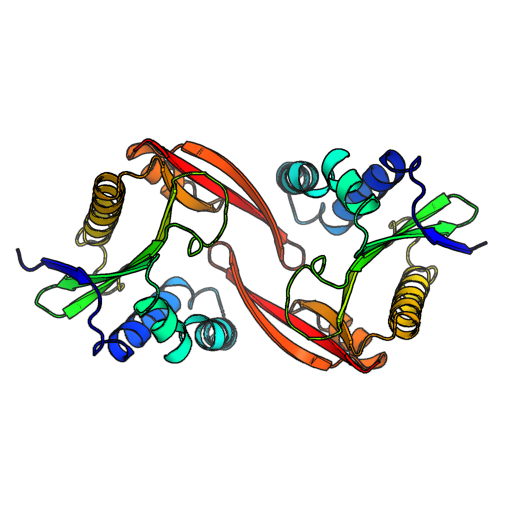MDDPNHGFWMWIKGDDPPPPDDDDPQEIEGEDTTGDPVPPPVCVRVVVVVVSVVVRVVSPGFKYKYKDWPPPVVVVVVVVVVPWDFDDKDWDDDDPDITMITMIMHTD/DQKDKDFQDPVCLVVVLVQVLQQLCVVPVVPDPPVVSVVVCVPCRDSVNSNCQCVDPFKTKMFMDGNNHGFWMWIKGDDPPDPDDDDPQEIEGEDTTGRPVPPPVCVRVVVVVVSVVVRVVVPGFKYKYKDWPPPVVVVVVCVVVPWDFDDKDWDDDDPDITMITMIMHTD

Solvent-accessible surface area: 18051 Å² total; per-residue (Å²): 173,55,92,34,70,109,15,73,109,129,24,32,75,71,4,46,132,5,1,38,68,2,0,116,41,65,7,36,195,96,16,84,82,131,18,5,83,10,20,8,85,72,15,3,44,77,76,50,3,75,131,31,38,65,48,182,58,6,30,11,6,0,0,6,46,72,65,136,15,0,0,4,0,15,0,0,63,29,95,27,16,77,72,122,58,36,153,92,3,5,7,14,58,36,56,34,20,20,106,92,39,99,86,104,45,5,25,136,79,0,17,69,54,0,20,91,74,0,81,112,48,67,43,51,79,0,6,8,46,9,71,35,106,63,95,165,20,26,125,89,46,60,184,55,36,7,121,78,54,45,86,78,4,46,94,19,27,85,101,0,5,1,49,62,10,9,44,48,76,45,152,121,36,91,34,70,109,14,70,108,131,26,32,74,69,4,46,136,5,1,38,67,2,0,117,39,67,7,36,185,97,17,83,83,130,18,5,82,10,21,8,83,72,16,4,46,76,78,51,3,78,129,33,36,66,47,182,58,6,31,11,5,0,0,7,44,72,66,139,15,0,0,3,0,15,0,0,64,28,96,27,16,80,71,122,58,35,154,92,2,5,8,13,60,34,56,35,21,19,100,95,39,100,85,103,44,5,25,137,80,0,16,71,55,0,19,90,74,0,79,112,48,69,42,52,78,0,6,8,46,10,70,33,106,63,94,163,21,28,122,94,42,58,184,56,37,9,120,79,51,44,84,78,4,47,94,20,27,83,100,0,6,1,48,63,10,9,44,49,76,48